Protein AF-A0A1L9VPS8-F1 (afdb_monomer_lite)

Structure (mmCIF, N/CA/C/O backbone):
data_AF-A0A1L9VPS8-F1
#
_entry.id   AF-A0A1L9VPS8-F1
#
loop_
_atom_site.group_PDB
_atom_site.id
_atom_site.type_symbol
_atom_site.label_atom_id
_atom_site.label_alt_id
_atom_site.label_comp_id
_atom_site.label_asym_id
_atom_site.label_entity_id
_atom_site.label_seq_id
_atom_site.pdbx_PDB_ins_code
_atom_site.Cartn_x
_atom_site.Cartn_y
_atom_site.Cartn_z
_atom_site.occupancy
_atom_site.B_iso_or_equiv
_atom_site.auth_seq_id
_atom_site.auth_comp_id
_atom_site.auth_asym_id
_atom_site.auth_atom_id
_atom_site.pdbx_PDB_model_num
ATOM 1 N N . MET A 1 1 ? -41.893 8.026 30.901 1.00 28.19 1 MET A N 1
ATOM 2 C CA . MET A 1 1 ? -41.727 6.581 31.181 1.00 28.19 1 MET A CA 1
ATOM 3 C C . MET A 1 1 ? -41.777 5.876 29.830 1.00 28.19 1 MET A C 1
ATOM 5 O O . MET A 1 1 ? -42.777 6.047 29.159 1.00 28.19 1 MET A O 1
ATOM 9 N N . ALA A 1 2 ? -40.768 5.210 29.281 1.00 25.73 2 ALA A N 1
ATOM 10 C CA . ALA A 1 2 ? -39.458 4.800 29.759 1.00 25.73 2 ALA A CA 1
ATOM 11 C C . ALA A 1 2 ? -38.413 5.056 28.652 1.00 25.73 2 ALA A C 1
ATOM 13 O O . ALA A 1 2 ? -38.693 4.916 27.464 1.00 25.73 2 ALA A O 1
ATOM 14 N N . SER A 1 3 ? -37.225 5.465 29.080 1.00 25.77 3 SER A N 1
ATOM 15 C CA . SER A 1 3 ? -35.994 5.606 28.310 1.00 25.77 3 SER A CA 1
ATOM 16 C C . SER A 1 3 ? -35.377 4.232 28.046 1.00 25.77 3 SER A C 1
ATOM 18 O O . SER A 1 3 ? -35.066 3.514 28.993 1.00 25.77 3 SER A O 1
ATOM 20 N N . GLY A 1 4 ? -35.167 3.882 26.778 1.00 23.34 4 GLY A N 1
ATOM 21 C CA . GLY A 1 4 ? -34.375 2.722 26.374 1.00 23.34 4 GLY A CA 1
ATOM 22 C C . GLY A 1 4 ? -33.077 3.175 25.717 1.00 23.34 4 GLY A C 1
ATOM 23 O O . GLY A 1 4 ? -33.006 3.281 24.497 1.00 23.34 4 GLY A O 1
ATOM 24 N N . THR A 1 5 ? -32.052 3.474 26.513 1.00 26.88 5 THR A N 1
ATOM 25 C CA . THR A 1 5 ? -30.671 3.592 26.031 1.00 26.88 5 THR A CA 1
ATOM 26 C C . THR A 1 5 ? -30.158 2.185 25.744 1.00 26.88 5 THR A C 1
ATOM 28 O O . THR A 1 5 ? -29.785 1.456 26.661 1.00 26.88 5 THR A O 1
ATOM 31 N N . GLY A 1 6 ? -30.190 1.771 24.478 1.00 25.02 6 GLY A N 1
ATOM 32 C CA . GLY A 1 6 ? -29.596 0.509 24.046 1.00 25.02 6 GLY A CA 1
ATOM 33 C C . GLY A 1 6 ? -28.073 0.594 24.093 1.00 25.02 6 GLY A C 1
ATOM 34 O O . GLY A 1 6 ? -27.450 0.916 23.084 1.00 25.02 6 GLY A O 1
ATOM 35 N N . SER A 1 7 ? -27.470 0.323 25.255 1.00 28.64 7 SER A N 1
ATOM 36 C CA . SER A 1 7 ? -26.036 0.044 25.331 1.00 28.64 7 SER A CA 1
ATOM 37 C C . SER A 1 7 ? -25.800 -1.315 24.668 1.00 28.64 7 SER A C 1
ATOM 39 O O . SER A 1 7 ? -26.426 -2.323 25.001 1.00 28.64 7 SER A O 1
ATOM 41 N N . THR A 1 8 ? -24.973 -1.332 23.624 1.00 36.69 8 THR A N 1
ATOM 42 C CA . THR A 1 8 ? -24.605 -2.572 22.938 1.00 36.69 8 THR A CA 1
ATOM 43 C C . THR A 1 8 ? -23.320 -3.081 23.578 1.00 36.69 8 THR A C 1
ATOM 45 O O . THR A 1 8 ? -22.229 -2.793 23.098 1.00 36.69 8 THR A O 1
ATOM 48 N N . SER A 1 9 ? -23.449 -3.788 24.701 1.00 32.53 9 SER A N 1
ATOM 49 C CA . SER A 1 9 ? -22.339 -4.527 25.311 1.00 32.53 9 SER A CA 1
ATOM 50 C C . SER A 1 9 ? -21.878 -5.633 24.351 1.00 32.53 9 SER A C 1
ATOM 52 O O . SER A 1 9 ? -22.693 -6.419 23.854 1.00 32.53 9 SER A O 1
ATOM 54 N N . ILE A 1 10 ? -20.578 -5.671 24.048 1.00 42.75 10 ILE A N 1
ATOM 55 C CA . ILE A 1 10 ? -19.955 -6.799 23.351 1.00 42.75 10 ILE A CA 1
ATOM 56 C C . ILE A 1 10 ? -19.966 -7.971 24.340 1.00 42.75 10 ILE A C 1
ATOM 58 O O . ILE A 1 10 ? -19.467 -7.852 25.456 1.00 42.75 10 ILE A O 1
ATOM 62 N N . ARG A 1 11 ? -20.601 -9.091 23.972 1.00 32.75 11 ARG A N 1
ATOM 63 C CA . ARG A 1 11 ? -20.598 -10.291 24.821 1.00 32.75 11 ARG A CA 1
ATOM 64 C C . ARG A 1 11 ? -19.161 -10.824 24.952 1.00 32.75 11 ARG A C 1
ATOM 66 O O . ARG A 1 11 ? -18.446 -10.808 23.948 1.00 32.75 11 ARG A O 1
ATOM 73 N N . PRO A 1 12 ? -18.759 -11.350 26.124 1.00 27.64 12 PRO A N 1
ATOM 74 C CA . PRO A 1 12 ? -17.443 -11.960 26.296 1.00 27.64 12 PRO A CA 1
ATOM 75 C C . PRO A 1 12 ? -17.214 -13.049 25.238 1.00 27.64 12 PRO A C 1
ATOM 77 O O . PRO A 1 12 ? -18.052 -13.937 25.087 1.00 27.64 12 PRO A O 1
ATOM 80 N N . GLY A 1 13 ? -16.105 -12.960 24.498 1.00 29.75 13 GLY A N 1
ATOM 81 C CA . GLY A 1 13 ? -15.738 -13.910 23.437 1.00 29.75 13 GLY A CA 1
ATOM 82 C C . GLY A 1 13 ? -16.067 -13.477 22.002 1.00 29.75 13 GLY A C 1
ATOM 83 O O . GLY A 1 13 ? -15.680 -14.177 21.070 1.00 29.75 13 GLY A O 1
ATOM 84 N N . ASN A 1 14 ? -16.720 -12.328 21.795 1.00 32.66 14 ASN A N 1
ATOM 85 C CA . ASN A 1 14 ? -16.995 -11.809 20.453 1.00 32.66 14 ASN A CA 1
ATOM 86 C C . ASN A 1 14 ? -15.916 -10.822 19.994 1.00 32.66 14 ASN A C 1
ATOM 88 O O . ASN A 1 14 ? -15.768 -9.736 20.551 1.00 32.66 14 ASN A O 1
ATOM 92 N N . TRP A 1 15 ? -15.215 -11.169 18.918 1.00 30.55 15 TRP A N 1
ATOM 93 C CA . TRP A 1 15 ? -14.278 -10.275 18.243 1.00 30.55 15 TRP A CA 1
ATOM 94 C C . TRP A 1 15 ? -15.042 -9.259 17.388 1.00 30.55 15 TRP A C 1
ATOM 96 O O . TRP A 1 15 ? -15.890 -9.632 16.571 1.00 30.55 15 TRP A O 1
ATOM 106 N N . LEU A 1 16 ? -14.738 -7.971 17.565 1.00 31.52 16 LEU A N 1
ATOM 107 C CA . LEU A 1 16 ? -15.278 -6.886 16.750 1.00 31.52 16 LEU A CA 1
ATOM 108 C C . LEU A 1 16 ? -14.146 -6.242 15.952 1.00 31.52 16 LEU A C 1
ATOM 110 O O . LEU A 1 16 ? -13.312 -5.531 16.510 1.00 31.52 16 LEU A O 1
ATOM 114 N N . LEU A 1 17 ? -14.142 -6.453 14.637 1.00 31.22 17 LEU A N 1
ATOM 115 C CA . LEU A 1 17 ? -13.228 -5.754 13.743 1.00 31.22 17 LEU A CA 1
ATOM 116 C C . LEU A 1 17 ? -13.913 -4.493 13.208 1.00 31.22 17 LEU A C 1
ATOM 118 O O . LEU A 1 17 ? -14.884 -4.569 12.453 1.00 31.22 17 LEU A O 1
ATOM 122 N N . VAL A 1 18 ? -13.405 -3.324 13.598 1.00 28.17 18 VAL A N 1
ATOM 123 C CA . VAL A 1 18 ? -13.873 -2.033 13.082 1.00 28.17 18 VAL A CA 1
ATOM 124 C C . VAL A 1 18 ? -12.845 -1.511 12.087 1.00 28.17 18 VAL A C 1
ATOM 126 O O . VAL A 1 18 ? -11.790 -1.015 12.470 1.00 28.17 18 VAL A O 1
ATOM 129 N N . GLY A 1 19 ? -13.141 -1.644 10.796 1.00 27.62 19 GLY A N 1
ATOM 130 C CA . GLY A 1 19 ? -12.239 -1.246 9.721 1.00 27.62 19 GLY A CA 1
ATOM 131 C C . GLY A 1 19 ? -12.985 -0.579 8.573 1.00 27.62 19 GLY A C 1
ATOM 132 O O . GLY A 1 19 ? -14.061 -1.014 8.162 1.00 27.62 19 GLY A O 1
ATOM 133 N N . TYR A 1 20 ? -12.393 0.480 8.028 1.00 26.59 20 TYR A N 1
ATOM 134 C CA . TYR A 1 20 ? -12.778 0.993 6.721 1.00 26.59 20 TYR A CA 1
ATOM 135 C C . TYR A 1 20 ? -12.167 0.107 5.658 1.00 26.59 20 TYR A C 1
ATOM 137 O O . TYR A 1 20 ? -10.990 0.269 5.369 1.00 26.59 20 TYR A O 1
ATOM 145 N N . TRP A 1 21 ? -12.995 -0.763 5.077 1.00 25.12 21 TRP A N 1
ATOM 146 C CA . TRP A 1 21 ? -12.599 -1.728 4.057 1.00 25.12 21 TRP A CA 1
ATOM 147 C C . TRP A 1 21 ? -11.529 -2.695 4.579 1.00 25.12 21 TRP A C 1
ATOM 149 O O . TRP A 1 21 ? -10.401 -2.313 4.875 1.00 25.12 21 TRP A O 1
ATOM 159 N N . LEU A 1 22 ? -11.857 -3.984 4.662 1.00 26.33 22 LEU A N 1
ATOM 160 C CA . LEU A 1 22 ? -10.809 -4.997 4.715 1.00 26.33 22 LEU A CA 1
ATOM 161 C C . LEU A 1 22 ? -10.167 -5.027 3.321 1.00 26.33 22 LEU A C 1
ATOM 163 O O . LEU A 1 22 ? -10.534 -5.821 2.468 1.00 26.33 22 LEU A O 1
ATOM 167 N N . ILE A 1 23 ? -9.279 -4.083 3.042 1.00 25.06 23 ILE A N 1
ATOM 168 C CA . ILE A 1 23 ? -8.307 -4.224 1.971 1.00 25.06 23 ILE A CA 1
ATOM 169 C C . ILE A 1 23 ? -7.036 -4.612 2.705 1.00 25.06 23 ILE A C 1
ATOM 171 O O . ILE A 1 23 ? -6.424 -3.792 3.389 1.00 25.06 23 ILE A O 1
ATOM 175 N N . VAL A 1 24 ? -6.677 -5.892 2.614 1.00 22.94 24 VAL A N 1
ATOM 176 C CA . VAL A 1 24 ? -5.316 -6.332 2.917 1.00 22.94 24 VAL A CA 1
ATOM 177 C C . VAL A 1 24 ? -4.445 -5.750 1.808 1.00 22.94 24 VAL A C 1
ATOM 179 O O . VAL A 1 24 ? -4.190 -6.384 0.791 1.00 22.94 24 VAL A O 1
ATOM 182 N N . GLU A 1 25 ? -4.063 -4.489 1.971 1.00 26.58 25 GLU A N 1
ATOM 183 C CA . GLU A 1 25 ? -2.987 -3.879 1.208 1.00 26.58 25 GLU A CA 1
ATOM 184 C C . GLU A 1 25 ? -1.724 -4.001 2.049 1.00 26.58 25 GLU A C 1
ATOM 186 O O . GLU A 1 25 ? -1.345 -3.129 2.828 1.00 26.58 25 GLU A O 1
ATOM 191 N N . LEU A 1 26 ? -1.087 -5.156 1.891 1.00 26.89 26 LEU A N 1
ATOM 192 C CA . LEU A 1 26 ? 0.341 -5.270 2.099 1.00 26.89 26 LEU A CA 1
ATOM 193 C C . LEU A 1 26 ? 0.967 -4.676 0.837 1.00 26.89 26 LEU A C 1
ATOM 195 O O . LEU A 1 26 ? 1.061 -5.347 -0.189 1.00 26.89 26 LEU A O 1
ATOM 199 N N . GLY A 1 27 ? 1.378 -3.407 0.883 1.00 23.83 27 GLY A N 1
ATOM 200 C CA . GLY A 1 27 ? 2.491 -3.005 0.027 1.00 23.83 27 GLY A CA 1
ATOM 201 C C . GLY A 1 27 ? 3.626 -3.956 0.377 1.00 23.83 27 GLY A C 1
ATOM 202 O O . GLY A 1 27 ? 4.005 -3.963 1.539 1.00 23.83 27 GLY A O 1
ATOM 203 N N . VAL A 1 28 ? 4.007 -4.837 -0.557 1.00 26.75 28 VAL A N 1
ATOM 204 C CA . VAL A 1 28 ? 4.955 -5.959 -0.408 1.00 26.75 28 VAL A CA 1
ATOM 205 C C . VAL A 1 28 ? 5.570 -6.042 0.997 1.00 26.75 28 VAL A C 1
ATOM 207 O O . VAL A 1 28 ? 6.632 -5.489 1.267 1.00 26.75 28 VAL A O 1
ATOM 210 N N . VAL A 1 29 ? 4.877 -6.726 1.912 1.00 24.75 29 VAL A N 1
ATOM 211 C CA . VAL A 1 29 ? 5.461 -7.190 3.176 1.00 24.75 29 VAL A CA 1
ATOM 212 C C . VAL A 1 29 ? 5.588 -8.707 3.040 1.00 24.75 29 VAL A C 1
ATOM 214 O O . VAL A 1 29 ? 4.598 -9.415 3.223 1.00 24.75 29 VAL A O 1
ATOM 217 N N . PRO A 1 30 ? 6.764 -9.247 2.680 1.00 29.59 30 PRO A N 1
ATOM 218 C CA . PRO A 1 30 ? 6.967 -10.681 2.588 1.00 29.59 30 PRO A CA 1
ATOM 219 C C . PRO A 1 30 ? 7.258 -11.211 3.987 1.00 29.59 30 PRO A C 1
ATOM 221 O O . PRO A 1 30 ? 8.402 -11.235 4.455 1.00 29.59 30 PRO A O 1
ATOM 224 N N . GLY A 1 31 ? 6.181 -11.611 4.654 1.00 23.94 31 GLY A N 1
ATOM 225 C CA . GLY A 1 31 ? 6.198 -12.286 5.939 1.00 23.94 31 GLY A CA 1
ATOM 226 C C . GLY A 1 31 ? 5.270 -13.491 5.920 1.00 23.94 31 GLY A C 1
ATOM 227 O O . GLY A 1 31 ? 4.123 -13.362 6.324 1.00 23.94 31 GLY A O 1
ATOM 228 N N . ALA A 1 32 ? 5.773 -14.630 5.435 1.00 23.38 32 ALA A N 1
ATOM 229 C CA . ALA A 1 32 ? 5.503 -15.983 5.942 1.00 23.38 32 ALA A CA 1
ATOM 230 C C . ALA A 1 32 ? 6.137 -17.019 4.993 1.00 23.38 32 ALA A C 1
ATOM 232 O O . ALA A 1 32 ? 5.480 -17.522 4.090 1.00 23.38 32 ALA A O 1
ATOM 233 N N . MET A 1 33 ? 7.413 -17.361 5.197 1.00 25.05 33 MET A N 1
ATOM 234 C CA . MET A 1 33 ? 7.952 -18.630 4.696 1.00 25.05 33 MET A CA 1
ATOM 235 C C . MET A 1 33 ? 8.155 -19.562 5.889 1.00 25.05 33 MET A C 1
ATOM 237 O O . MET A 1 33 ? 9.053 -19.357 6.704 1.00 25.05 33 MET A O 1
ATOM 241 N N . GLY A 1 34 ? 7.290 -20.569 6.000 1.00 23.30 34 GLY A N 1
ATOM 242 C CA . GLY A 1 34 ? 7.611 -21.816 6.691 1.00 23.30 34 GLY A CA 1
ATOM 243 C C . GLY A 1 34 ? 8.348 -22.755 5.725 1.00 23.30 34 GLY A C 1
ATOM 244 O O . GLY A 1 34 ? 8.167 -22.636 4.511 1.00 23.30 34 GLY A O 1
ATOM 245 N N . PRO A 1 35 ? 9.196 -23.672 6.216 1.00 24.11 35 PRO A N 1
ATOM 246 C CA . PRO A 1 35 ? 9.997 -24.514 5.348 1.00 24.11 35 PRO A CA 1
ATOM 247 C C . PRO A 1 35 ? 9.147 -25.655 4.784 1.00 24.11 35 PRO A C 1
ATOM 249 O O . PRO A 1 35 ? 8.552 -26.428 5.531 1.00 24.11 35 PRO A O 1
ATOM 252 N N . GLY A 1 36 ? 9.168 -25.801 3.461 1.00 25.66 36 GLY A N 1
ATOM 253 C CA . GLY A 1 36 ? 8.863 -27.067 2.803 1.00 25.66 36 GLY A CA 1
ATOM 254 C C . GLY A 1 36 ? 7.592 -27.072 1.964 1.00 25.66 36 GLY A C 1
ATOM 255 O O . GLY A 1 36 ? 6.517 -27.397 2.449 1.00 25.66 36 GLY A O 1
ATOM 256 N N . CYS A 1 37 ? 7.760 -26.862 0.661 1.00 20.94 37 CYS A N 1
ATOM 257 C CA . CYS A 1 37 ? 7.220 -27.777 -0.343 1.00 20.94 37 CYS A CA 1
ATOM 258 C C . CYS A 1 37 ? 8.000 -27.598 -1.647 1.00 20.94 37 CYS A C 1
ATOM 260 O O . CYS A 1 37 ? 8.000 -26.530 -2.253 1.00 20.94 37 CYS A O 1
ATOM 262 N N . CYS A 1 38 ? 8.692 -28.661 -2.056 1.00 25.77 38 CYS A N 1
ATOM 263 C CA . CYS A 1 38 ? 9.343 -28.760 -3.354 1.00 25.77 38 CYS A CA 1
ATOM 264 C C . CYS A 1 38 ? 8.296 -28.594 -4.463 1.00 25.77 38 CYS A C 1
ATOM 266 O O . CYS A 1 38 ? 7.391 -29.418 -4.575 1.00 25.77 38 CYS A O 1
ATOM 268 N N . SER A 1 39 ? 8.446 -27.575 -5.304 1.00 24.89 39 SER A N 1
ATOM 269 C CA . SER A 1 39 ? 7.801 -27.514 -6.616 1.00 24.89 39 SER A CA 1
ATOM 270 C C . SER A 1 39 ? 8.891 -27.488 -7.689 1.00 24.89 39 SER A C 1
ATOM 272 O O . SER A 1 39 ? 9.923 -26.835 -7.548 1.00 24.89 39 SER A O 1
ATOM 274 N N . GLN A 1 40 ? 8.718 -28.343 -8.695 1.00 21.69 40 GLN A N 1
ATOM 275 C CA . GLN A 1 40 ? 9.714 -28.646 -9.722 1.00 21.69 40 GLN A CA 1
ATOM 276 C C . GLN A 1 40 ? 9.969 -27.442 -10.647 1.00 21.69 40 GLN A C 1
ATOM 278 O O . GLN A 1 40 ? 9.045 -26.667 -10.894 1.00 21.69 40 GLN A O 1
ATOM 283 N N . PRO A 1 41 ? 11.183 -27.294 -11.210 1.00 22.72 41 PRO A N 1
ATOM 284 C CA . PRO A 1 41 ? 11.490 -26.173 -12.083 1.00 22.72 41 PRO A CA 1
ATOM 285 C C . PRO A 1 41 ? 10.836 -26.375 -13.453 1.00 22.72 41 PRO A C 1
ATOM 287 O O . PRO A 1 41 ? 11.181 -27.298 -14.192 1.00 22.72 41 PRO A O 1
ATOM 290 N N . ILE A 1 42 ? 9.908 -25.486 -13.807 1.00 24.59 42 ILE A N 1
ATOM 291 C CA . ILE A 1 42 ? 9.435 -25.339 -15.184 1.00 24.59 42 ILE A CA 1
ATOM 292 C C . ILE A 1 42 ? 10.547 -24.622 -15.957 1.00 24.59 42 ILE A C 1
ATOM 294 O O . ILE A 1 42 ? 10.830 -23.445 -15.740 1.00 24.59 42 ILE A O 1
ATOM 298 N N . VAL A 1 43 ? 11.222 -25.364 -16.833 1.00 25.39 43 VAL A N 1
ATOM 299 C CA . VAL A 1 43 ? 12.253 -24.844 -17.737 1.00 25.39 43 VAL A CA 1
ATOM 300 C C . VAL A 1 43 ? 11.556 -24.112 -18.887 1.00 25.39 43 VAL A C 1
ATOM 302 O O . VAL A 1 43 ? 11.183 -24.723 -19.883 1.00 25.39 43 VAL A O 1
ATOM 305 N N . GLY A 1 44 ? 11.353 -22.804 -18.728 1.00 24.92 44 GLY A N 1
ATOM 306 C CA . GLY A 1 44 ? 10.997 -21.883 -19.810 1.00 24.92 44 GLY A CA 1
ATOM 307 C C . GLY A 1 44 ? 12.250 -21.198 -20.359 1.00 24.92 44 GLY A C 1
ATOM 308 O O . GLY A 1 44 ? 13.064 -20.680 -19.591 1.00 24.92 44 GLY A O 1
ATOM 309 N N . SER A 1 45 ? 12.437 -21.241 -21.680 1.00 27.12 45 SER A N 1
ATOM 310 C CA . SER A 1 45 ? 13.576 -20.646 -22.392 1.00 27.12 45 SER A CA 1
ATOM 311 C C . SER A 1 45 ? 13.719 -19.151 -22.094 1.00 27.12 45 SER A C 1
ATOM 313 O O . SER A 1 45 ? 12.796 -18.373 -22.295 1.00 27.12 45 SER A O 1
ATOM 315 N N . ARG A 1 46 ? 14.908 -18.764 -21.620 1.00 38.72 46 ARG A N 1
ATOM 316 C CA . ARG A 1 46 ? 15.244 -17.430 -21.105 1.00 38.72 46 ARG A CA 1
ATOM 317 C C . ARG A 1 46 ? 15.852 -16.545 -22.185 1.00 38.72 46 ARG A C 1
ATOM 319 O O . ARG A 1 46 ? 17.044 -16.673 -22.435 1.00 38.72 46 ARG A O 1
ATOM 326 N N . HIS A 1 47 ? 15.084 -15.626 -22.753 1.00 31.31 47 HIS A N 1
ATOM 327 C CA . HIS A 1 47 ? 15.622 -14.432 -23.412 1.00 31.31 47 HIS A CA 1
ATOM 328 C C . HIS A 1 47 ? 14.663 -13.264 -23.154 1.00 31.31 47 HIS A C 1
ATOM 330 O O . HIS A 1 47 ? 13.865 -12.918 -24.009 1.00 31.31 47 HIS A O 1
ATOM 336 N N . ALA A 1 48 ? 14.723 -12.677 -21.955 1.00 36.47 48 ALA A N 1
ATOM 337 C CA . ALA A 1 48 ? 14.113 -11.371 -21.719 1.00 36.47 48 ALA A CA 1
ATOM 338 C C . ALA A 1 48 ? 14.889 -10.314 -22.522 1.00 36.47 48 ALA A C 1
ATOM 340 O O . ALA A 1 48 ? 16.115 -10.415 -22.633 1.00 36.47 48 ALA A O 1
ATOM 341 N N . LEU A 1 49 ? 14.178 -9.327 -23.075 1.00 39.41 49 LEU A N 1
ATOM 342 C CA . LEU A 1 49 ? 14.704 -8.115 -23.714 1.00 39.41 49 LEU A CA 1
ATOM 343 C C . LEU A 1 49 ? 16.161 -7.779 -23.349 1.00 39.41 49 LEU A C 1
ATOM 345 O O . LEU A 1 49 ? 16.478 -7.511 -22.189 1.00 39.41 49 LEU A O 1
ATOM 349 N N . LYS A 1 50 ? 17.025 -7.700 -24.374 1.00 38.31 50 LYS A N 1
ATOM 350 C CA . LYS A 1 50 ? 18.371 -7.094 -24.341 1.00 38.31 50 LYS A CA 1
ATOM 351 C C . LYS A 1 50 ? 18.303 -5.599 -23.973 1.00 38.31 50 LYS A C 1
ATOM 353 O O . LYS A 1 50 ? 18.584 -4.729 -24.791 1.00 38.31 50 LYS A O 1
ATOM 358 N N . GLY A 1 51 ? 17.909 -5.282 -22.749 1.00 43.12 51 GLY A N 1
ATOM 359 C CA . GLY A 1 51 ? 18.337 -4.067 -22.074 1.00 43.12 51 GLY A CA 1
ATOM 360 C C . GLY A 1 51 ? 19.583 -4.395 -21.264 1.00 43.12 51 GLY A C 1
ATOM 361 O O . GLY A 1 51 ? 19.682 -5.493 -20.717 1.00 43.12 51 GLY A O 1
ATOM 362 N N . ASP A 1 52 ? 20.530 -3.464 -21.166 1.00 42.50 52 ASP A N 1
ATOM 363 C CA . ASP A 1 52 ? 21.697 -3.570 -20.281 1.00 42.50 52 ASP A CA 1
ATOM 364 C C . ASP A 1 52 ? 21.271 -3.516 -18.793 1.00 42.50 52 ASP A C 1
ATOM 366 O O . ASP A 1 52 ? 21.636 -2.615 -18.044 1.00 42.50 52 ASP A O 1
ATOM 370 N N . TYR A 1 53 ? 20.449 -4.467 -18.345 1.00 48.69 53 TYR A N 1
ATOM 371 C CA . TYR A 1 53 ? 20.090 -4.682 -16.940 1.00 48.69 53 TYR A CA 1
ATOM 372 C C . TYR A 1 53 ? 21.182 -5.457 -16.190 1.00 48.69 53 TYR A C 1
ATOM 374 O O . TYR A 1 53 ? 21.152 -5.562 -14.962 1.00 48.69 53 TYR A O 1
ATOM 382 N N . LEU A 1 54 ? 22.161 -5.995 -16.926 1.00 48.41 54 LEU A N 1
ATOM 383 C CA . LEU A 1 54 ? 23.300 -6.725 -16.374 1.00 48.41 54 LEU A CA 1
ATOM 384 C C . LEU A 1 54 ? 24.181 -5.813 -15.512 1.00 48.41 54 LEU A C 1
ATOM 386 O O . LEU A 1 54 ? 24.667 -6.242 -14.464 1.00 48.41 54 LEU A O 1
ATOM 390 N N . GLU A 1 55 ? 24.312 -4.540 -15.889 1.00 61.56 55 GLU A N 1
ATOM 391 C CA . GLU A 1 55 ? 25.078 -3.562 -15.129 1.00 61.56 55 GLU A CA 1
ATOM 392 C C . GLU A 1 55 ? 24.169 -2.695 -14.255 1.00 61.56 55 GLU A C 1
ATOM 394 O O . GLU A 1 55 ? 23.254 -2.010 -14.708 1.00 61.56 55 GLU A O 1
ATOM 399 N N . THR A 1 56 ? 24.460 -2.677 -12.956 1.00 64.06 56 THR A N 1
ATOM 400 C CA . THR A 1 56 ? 23.718 -1.881 -11.968 1.00 64.06 56 THR A CA 1
ATOM 401 C C . THR A 1 56 ? 23.857 -0.370 -12.185 1.00 64.06 56 THR A C 1
ATOM 403 O O . THR A 1 56 ? 23.148 0.409 -11.550 1.00 64.06 56 THR A O 1
ATOM 406 N N . GLY A 1 57 ? 24.781 0.062 -13.051 1.00 65.06 57 GLY A N 1
ATOM 407 C CA . GLY A 1 57 ? 25.156 1.464 -13.235 1.00 65.06 57 GLY A CA 1
ATOM 408 C C . GLY A 1 57 ? 25.874 2.066 -12.021 1.00 65.06 57 GLY A C 1
ATOM 409 O O . GLY A 1 57 ? 26.171 3.258 -12.011 1.00 65.06 57 GLY A O 1
ATOM 410 N N . LEU A 1 58 ? 26.161 1.266 -10.985 1.00 68.81 58 LEU A N 1
ATOM 411 C CA . LEU A 1 58 ? 26.855 1.722 -9.785 1.00 68.81 58 LEU A CA 1
ATOM 412 C C . LEU A 1 58 ? 28.357 1.831 -10.053 1.00 68.81 58 LEU A C 1
ATOM 414 O O . LEU A 1 58 ? 29.072 0.829 -10.124 1.00 68.81 58 LEU A O 1
ATOM 418 N N . VAL A 1 59 ? 28.853 3.063 -10.115 1.00 70.38 59 VAL A N 1
ATOM 419 C CA . VAL A 1 59 ? 30.292 3.354 -10.126 1.00 70.38 59 VAL A CA 1
ATOM 420 C C . VAL A 1 59 ? 30.861 3.368 -8.702 1.00 70.38 59 VAL A C 1
ATOM 422 O O . VAL A 1 59 ? 30.130 3.558 -7.731 1.00 70.38 59 VAL A O 1
ATOM 425 N N . PHE A 1 60 ? 32.178 3.190 -8.554 1.00 62.41 60 PHE A N 1
ATOM 426 C CA . PHE A 1 60 ? 32.864 3.161 -7.251 1.00 62.41 60 PHE A CA 1
ATOM 427 C C . PHE A 1 60 ? 32.438 4.269 -6.254 1.00 62.41 60 PHE A C 1
ATOM 429 O O . PHE A 1 60 ? 32.103 3.918 -5.120 1.00 62.41 60 PHE A O 1
ATOM 436 N N . PRO A 1 61 ? 32.331 5.564 -6.634 1.00 63.47 61 PRO A N 1
ATOM 437 C CA . PRO A 1 61 ? 31.900 6.611 -5.699 1.00 63.47 61 PRO A CA 1
ATOM 438 C C . PRO A 1 61 ? 30.437 6.487 -5.242 1.00 63.47 61 PRO A C 1
ATOM 440 O O . PRO A 1 61 ? 30.068 7.094 -4.246 1.00 63.47 61 PRO A O 1
ATOM 443 N N . MET A 1 62 ? 29.604 5.699 -5.931 1.00 72.31 62 MET A N 1
ATOM 444 C CA . MET A 1 62 ? 28.214 5.418 -5.541 1.00 72.31 62 MET A CA 1
ATOM 445 C C . MET A 1 62 ? 28.089 4.153 -4.686 1.00 72.31 62 MET A C 1
ATOM 447 O O . MET A 1 62 ? 27.170 4.043 -3.877 1.00 72.31 62 MET A O 1
ATOM 451 N N . LYS A 1 63 ? 29.030 3.210 -4.823 1.00 72.00 63 LYS A N 1
ATOM 452 C CA . LYS A 1 63 ? 29.068 1.987 -4.009 1.00 72.00 63 LYS A CA 1
ATOM 453 C C . LYS A 1 63 ? 29.399 2.289 -2.550 1.00 72.00 63 LYS A C 1
ATOM 455 O O . LYS A 1 63 ? 28.795 1.702 -1.662 1.00 72.00 63 LYS A O 1
ATOM 460 N N . HIS A 1 64 ? 30.319 3.221 -2.294 1.00 73.75 64 HIS A N 1
ATOM 461 C C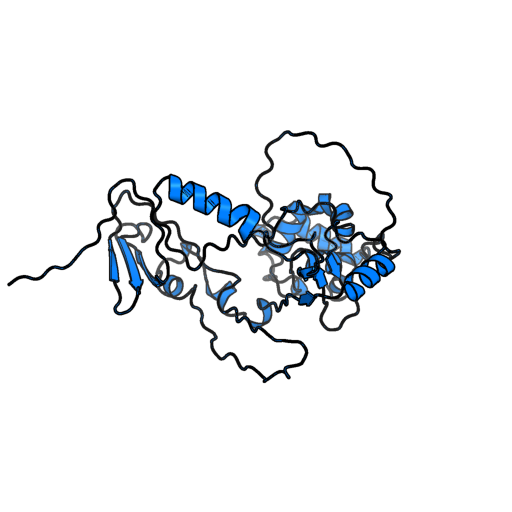A . HIS A 1 64 ? 30.732 3.559 -0.930 1.00 73.75 64 HIS A CA 1
ATOM 462 C C . HIS A 1 64 ? 29.577 4.111 -0.063 1.00 73.75 64 HIS A C 1
ATOM 464 O O . HIS A 1 64 ? 29.372 3.579 1.026 1.00 73.75 64 HIS A O 1
ATOM 470 N N . PRO A 1 65 ? 28.758 5.083 -0.520 1.00 74.12 65 PRO A N 1
ATOM 471 C CA . PRO A 1 65 ? 27.545 5.488 0.194 1.00 74.12 65 PRO A CA 1
ATOM 472 C C . PRO A 1 65 ? 26.556 4.333 0.397 1.00 74.12 65 PRO A C 1
ATOM 474 O O . PRO A 1 65 ? 26.026 4.170 1.490 1.00 74.12 65 PRO A O 1
ATOM 477 N N . LEU A 1 66 ? 26.332 3.495 -0.621 1.00 78.00 66 LEU A N 1
ATOM 478 C CA . LEU A 1 66 ? 25.390 2.374 -0.530 1.00 78.00 66 LEU A CA 1
ATOM 479 C C . LEU A 1 66 ? 25.798 1.363 0.555 1.00 78.00 66 LEU A C 1
ATOM 481 O O . LEU A 1 66 ? 24.978 0.991 1.392 1.00 78.00 66 LEU A O 1
ATOM 485 N N . PHE A 1 67 ? 27.076 0.976 0.588 1.00 78.88 67 PHE A N 1
ATOM 486 C CA . PHE A 1 67 ? 27.615 0.143 1.664 1.00 78.88 67 PHE A CA 1
ATOM 487 C C . PHE A 1 67 ? 27.579 0.865 3.012 1.00 78.88 67 PHE A C 1
ATOM 489 O O . PHE A 1 67 ? 27.272 0.236 4.020 1.00 78.88 67 PHE A O 1
ATOM 496 N N . GLY A 1 68 ? 27.814 2.180 3.030 1.00 76.50 68 GLY A N 1
ATOM 497 C CA . GLY A 1 68 ? 27.640 3.015 4.217 1.00 76.50 68 GLY A CA 1
ATOM 498 C C . GLY A 1 68 ? 26.254 2.842 4.837 1.00 76.50 68 GLY A C 1
ATOM 499 O O . GLY A 1 68 ? 26.160 2.482 6.005 1.00 76.50 68 GLY A O 1
ATOM 500 N N . VAL A 1 69 ? 25.188 2.975 4.041 1.00 79.94 69 VAL A N 1
ATOM 501 C CA . VAL A 1 69 ? 23.808 2.744 4.508 1.00 79.94 69 VAL A CA 1
ATOM 502 C C . VAL A 1 69 ? 23.620 1.320 5.032 1.00 79.94 69 VAL A C 1
ATOM 504 O O . VAL A 1 69 ? 23.014 1.130 6.084 1.00 79.94 69 VAL A O 1
ATOM 507 N N . MET A 1 70 ? 24.139 0.308 4.332 1.00 79.69 70 MET A N 1
ATOM 508 C CA . MET A 1 70 ? 23.980 -1.088 4.749 1.00 79.69 70 MET A CA 1
ATOM 509 C C . MET A 1 70 ? 24.668 -1.388 6.089 1.00 79.69 70 MET A C 1
ATOM 511 O O . MET A 1 70 ? 24.064 -2.019 6.952 1.00 79.69 70 MET A O 1
ATOM 515 N N . PHE A 1 71 ? 25.903 -0.940 6.302 1.00 77.25 71 PHE A N 1
ATOM 516 C CA . PHE A 1 71 ? 26.675 -1.304 7.498 1.00 77.25 71 PHE A CA 1
ATOM 517 C C . PHE A 1 71 ? 26.445 -0.388 8.703 1.00 77.25 71 PHE A C 1
ATOM 519 O O . PHE A 1 71 ? 26.896 -0.699 9.803 1.00 77.25 71 PHE A O 1
ATOM 526 N N . GLN A 1 72 ? 25.730 0.722 8.530 1.00 72.81 72 GLN A N 1
ATOM 527 C CA . GLN A 1 72 ? 25.409 1.631 9.626 1.00 72.81 72 GLN A CA 1
ATOM 528 C C . GLN A 1 72 ? 24.396 0.998 10.586 1.00 72.81 72 GLN A C 1
ATOM 530 O O . GLN A 1 72 ? 23.464 0.317 10.155 1.00 72.81 72 GLN A O 1
ATOM 535 N N . GLU A 1 73 ? 24.556 1.212 11.893 1.00 70.81 73 GLU A N 1
ATOM 536 C CA . GLU A 1 73 ? 23.525 0.845 12.869 1.00 70.81 73 GLU A CA 1
ATOM 537 C C . GLU A 1 73 ? 22.280 1.714 12.679 1.00 70.81 73 GLU A C 1
ATOM 539 O O . GLU A 1 73 ? 22.368 2.886 12.316 1.00 70.81 73 GLU A O 1
ATOM 544 N N . GLU A 1 74 ? 21.104 1.160 12.946 1.00 67.06 74 GLU A N 1
ATOM 545 C CA . GLU A 1 74 ? 19.840 1.873 12.752 1.00 67.06 74 GLU A CA 1
ATOM 546 C C . GLU A 1 74 ? 19.673 3.052 13.723 1.00 67.06 74 GLU A C 1
ATOM 548 O O . GLU A 1 74 ? 19.253 4.133 13.314 1.00 67.06 74 GLU A O 1
ATOM 553 N N . SER A 1 75 ? 20.121 2.887 14.973 1.00 64.62 75 SER A N 1
ATOM 554 C CA . SER A 1 75 ? 20.284 3.971 15.956 1.00 64.62 75 SER A CA 1
ATOM 555 C C . SER A 1 75 ? 21.166 5.103 15.422 1.00 64.62 75 SER A C 1
ATOM 557 O O . SER A 1 75 ? 20.904 6.277 15.681 1.00 64.62 75 SER A O 1
ATOM 559 N N . ASN A 1 76 ? 22.167 4.754 14.610 1.00 60.78 76 ASN A N 1
ATOM 560 C CA . ASN A 1 76 ? 23.083 5.691 13.976 1.00 60.78 76 ASN A CA 1
ATOM 561 C C . ASN A 1 76 ? 22.596 6.184 12.609 1.00 60.78 76 ASN A C 1
ATOM 563 O O . ASN A 1 76 ? 23.191 7.111 12.079 1.00 60.78 76 ASN A O 1
ATOM 567 N N . CYS A 1 77 ? 21.514 5.660 12.027 1.00 51.44 77 CYS A N 1
ATOM 568 C CA . CYS A 1 77 ? 20.901 6.257 10.829 1.00 51.44 77 CYS A CA 1
ATOM 569 C C . CYS A 1 77 ? 20.221 7.601 11.146 1.00 51.44 77 CYS A C 1
ATOM 571 O O . CYS A 1 77 ? 19.883 8.352 10.239 1.00 51.44 77 CYS A O 1
ATOM 573 N N . HIS A 1 78 ? 20.067 7.923 12.434 1.00 51.88 78 HIS A N 1
ATOM 574 C CA . HIS A 1 78 ? 19.727 9.258 12.919 1.00 51.88 78 HIS A CA 1
ATOM 575 C C . HIS A 1 78 ? 20.949 10.191 13.077 1.00 51.88 78 HIS A C 1
ATOM 577 O O . HIS A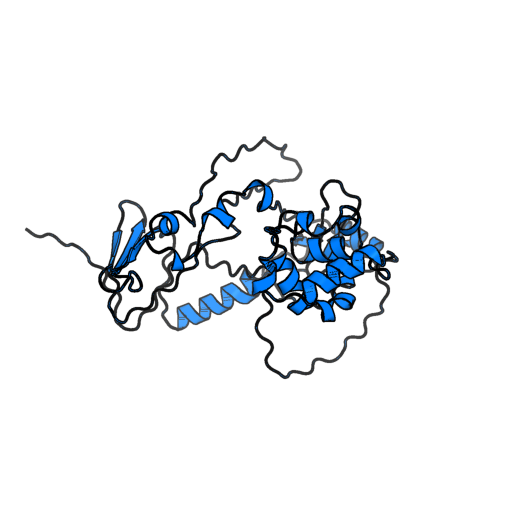 1 78 ? 20.767 11.362 13.414 1.00 51.88 78 HIS A O 1
ATOM 583 N N . PHE A 1 79 ? 22.189 9.736 12.822 1.00 40.38 79 PHE A N 1
ATOM 584 C CA . PHE A 1 79 ? 23.352 10.631 12.804 1.00 40.38 79 PHE A CA 1
ATOM 585 C C . PHE A 1 79 ? 23.322 11.549 11.572 1.00 40.38 79 PHE A C 1
ATOM 587 O O . PHE A 1 79 ? 23.156 11.096 10.444 1.00 40.38 79 PHE A O 1
ATOM 594 N N . GLN A 1 80 ? 23.571 12.840 11.825 1.00 47.94 80 GLN A N 1
ATOM 595 C CA . GLN A 1 80 ? 23.670 13.970 10.882 1.00 47.94 80 GLN A CA 1
ATOM 596 C C . GLN A 1 80 ? 22.362 14.635 10.410 1.00 47.94 80 GLN A C 1
ATOM 598 O O . GLN A 1 80 ? 22.415 15.417 9.467 1.00 47.94 80 GLN A O 1
ATOM 603 N N . ASN A 1 81 ? 21.205 14.413 11.054 1.00 55.91 81 ASN A N 1
ATOM 604 C CA . ASN A 1 81 ? 19.908 14.985 10.615 1.00 55.91 81 ASN A CA 1
ATOM 605 C C . ASN A 1 81 ? 19.533 14.632 9.158 1.00 55.91 81 ASN A C 1
ATOM 607 O O . ASN A 1 81 ? 18.674 15.283 8.564 1.00 55.91 81 ASN A O 1
ATOM 611 N N . ILE A 1 82 ? 20.188 13.624 8.576 1.00 59.59 82 ILE A N 1
ATOM 612 C CA . ILE A 1 82 ? 19.907 13.135 7.232 1.00 59.59 82 ILE A CA 1
ATOM 613 C C . ILE A 1 82 ? 18.798 12.106 7.362 1.00 59.59 82 ILE A C 1
ATOM 615 O O . ILE A 1 82 ? 18.987 11.022 7.910 1.00 59.59 82 ILE A O 1
ATOM 619 N N . HIS A 1 83 ? 17.620 12.460 6.875 1.00 77.38 83 HIS A N 1
ATOM 620 C CA . HIS A 1 83 ? 16.443 11.608 6.972 1.00 77.38 83 HIS A CA 1
ATOM 621 C C . HIS A 1 83 ? 16.020 11.077 5.609 1.00 77.38 83 HIS A C 1
ATOM 623 O O . HIS A 1 83 ? 15.293 10.087 5.545 1.00 77.38 83 HIS A O 1
ATOM 629 N N . LEU A 1 84 ? 16.469 11.708 4.521 1.00 87.69 84 LEU A N 1
ATOM 630 C CA . LEU A 1 84 ? 15.968 11.448 3.177 1.00 87.69 84 LEU A CA 1
ATOM 631 C C . LEU A 1 84 ? 17.055 10.852 2.279 1.00 87.69 84 LEU A C 1
ATOM 633 O O . LEU A 1 84 ? 18.224 11.222 2.361 1.00 87.69 84 LEU A O 1
ATOM 637 N N . CYS A 1 85 ? 16.666 9.986 1.344 1.00 88.69 85 CYS A N 1
ATOM 638 C CA . CYS A 1 85 ? 17.607 9.383 0.395 1.00 88.69 85 CYS A CA 1
ATOM 639 C C . CYS A 1 85 ? 18.402 10.449 -0.385 1.00 88.69 85 CYS A C 1
ATOM 641 O O . CYS A 1 85 ? 19.608 10.307 -0.564 1.00 88.69 85 CYS A O 1
ATOM 643 N N . LYS A 1 86 ? 17.757 11.547 -0.803 1.00 90.88 86 LYS A N 1
ATOM 644 C CA . LYS A 1 86 ? 18.373 12.663 -1.550 1.00 90.88 86 LYS A CA 1
ATOM 645 C C . LYS A 1 86 ? 19.406 13.471 -0.765 1.00 90.88 86 LYS A C 1
ATOM 647 O O . LYS A 1 86 ? 20.187 14.192 -1.369 1.00 90.88 86 LYS A O 1
ATOM 652 N N . GLU A 1 87 ? 19.365 13.406 0.561 1.00 88.62 87 GLU A N 1
ATOM 653 C CA . GLU A 1 87 ? 20.347 14.062 1.430 1.00 88.62 87 GLU A CA 1
ATOM 654 C C . GLU A 1 87 ? 21.595 13.186 1.597 1.00 88.62 87 GLU A C 1
ATOM 656 O O . GLU A 1 87 ? 22.675 13.698 1.874 1.00 88.62 87 GLU A O 1
ATOM 661 N N . PHE A 1 88 ? 21.450 11.872 1.398 1.00 84.88 88 PHE A N 1
ATOM 662 C CA . PHE A 1 88 ? 22.521 10.892 1.558 1.00 84.88 88 PHE A CA 1
ATOM 663 C C . PHE A 1 88 ? 23.227 10.547 0.234 1.00 84.88 88 PHE A C 1
ATOM 665 O O . PHE A 1 88 ? 24.443 10.364 0.196 1.00 84.88 88 PHE A O 1
ATOM 672 N N . PHE A 1 89 ? 22.479 10.451 -0.868 1.00 88.56 89 PHE A N 1
ATOM 673 C CA . PHE A 1 89 ? 23.001 10.079 -2.184 1.00 88.56 89 PHE A CA 1
ATOM 674 C C . PHE A 1 89 ? 23.061 11.278 -3.136 1.00 88.56 89 PHE A C 1
ATOM 676 O O . PHE A 1 89 ? 22.138 12.086 -3.199 1.00 88.56 89 PHE A O 1
ATOM 683 N N . GLY A 1 90 ? 24.130 11.366 -3.934 1.00 89.19 90 GLY A N 1
ATOM 684 C CA . GLY A 1 90 ? 24.246 12.376 -4.992 1.00 89.19 90 GLY A CA 1
ATOM 685 C C . GLY A 1 90 ? 23.325 12.098 -6.188 1.00 89.19 90 GLY A C 1
ATOM 686 O O . GLY A 1 90 ? 22.946 10.956 -6.436 1.00 89.19 90 GLY A O 1
ATOM 687 N N . GLU A 1 91 ? 23.024 13.125 -6.991 1.00 90.00 91 GLU A N 1
ATOM 688 C CA . GLU A 1 91 ? 22.065 13.037 -8.111 1.00 90.00 91 GLU A CA 1
ATOM 689 C C . GLU A 1 91 ? 22.339 11.899 -9.106 1.00 90.00 91 GLU A C 1
ATOM 691 O O . GLU A 1 91 ? 21.407 11.310 -9.653 1.00 90.00 91 GLU A O 1
ATOM 696 N N . GLY A 1 92 ? 23.614 11.573 -9.341 1.00 89.31 92 GLY A N 1
ATOM 697 C CA . GLY A 1 92 ? 24.002 10.490 -10.245 1.00 89.31 92 GLY A CA 1
ATOM 698 C C . GLY A 1 92 ? 23.496 9.115 -9.800 1.00 89.31 92 GLY A C 1
ATOM 699 O O . GLY A 1 92 ? 23.194 8.287 -10.653 1.00 89.31 92 GLY A O 1
ATOM 700 N N . PHE A 1 93 ? 23.338 8.884 -8.491 1.00 90.62 93 PHE A N 1
ATOM 701 C CA . PHE A 1 93 ? 22.816 7.626 -7.952 1.00 90.62 93 PHE A CA 1
ATOM 702 C C . PHE A 1 93 ? 21.377 7.365 -8.411 1.00 90.62 93 PHE A C 1
ATOM 704 O O . PHE A 1 93 ? 21.050 6.258 -8.833 1.00 90.62 93 PHE A O 1
ATOM 711 N N . PHE A 1 94 ? 20.538 8.403 -8.424 1.00 90.81 94 PHE A N 1
ATOM 712 C CA . PHE A 1 94 ? 19.126 8.303 -8.806 1.00 90.81 94 PHE A CA 1
ATOM 713 C C . PHE A 1 94 ? 18.900 8.071 -10.306 1.00 90.81 94 PHE A C 1
ATOM 715 O O . PHE A 1 94 ? 17.771 7.852 -10.734 1.00 90.81 94 PHE A O 1
ATOM 722 N N . LYS A 1 95 ? 19.970 8.105 -11.109 1.00 89.38 95 LYS A N 1
ATOM 723 C CA . LYS A 1 95 ? 19.952 7.798 -12.546 1.00 89.38 95 LYS A CA 1
ATOM 724 C C . LYS A 1 95 ? 20.465 6.388 -12.852 1.00 89.38 95 LYS A C 1
ATOM 726 O O . LYS A 1 95 ? 20.490 5.987 -14.011 1.00 89.38 95 LYS A O 1
ATOM 731 N N . THR A 1 96 ? 20.908 5.645 -11.836 1.00 89.50 96 THR A N 1
ATOM 732 C CA . THR A 1 96 ? 21.445 4.291 -12.013 1.00 89.50 96 THR A CA 1
ATOM 733 C C . THR A 1 96 ? 20.335 3.282 -12.278 1.00 89.50 96 THR A C 1
ATOM 735 O O . THR A 1 96 ? 19.229 3.407 -11.748 1.00 89.50 96 THR A O 1
ATOM 738 N N . THR A 1 97 ? 20.650 2.228 -13.035 1.00 86.31 97 THR A N 1
ATOM 739 C CA . THR A 1 97 ? 19.759 1.071 -13.209 1.00 86.31 97 THR A CA 1
ATOM 740 C C . THR A 1 97 ? 19.359 0.484 -11.857 1.00 86.31 97 THR A C 1
ATOM 742 O O . THR A 1 97 ? 18.200 0.131 -11.666 1.00 86.31 97 THR A O 1
ATOM 745 N N . PHE A 1 98 ? 20.291 0.452 -10.896 1.00 87.81 98 PHE A N 1
ATOM 746 C CA . PHE A 1 98 ? 20.020 0.030 -9.525 1.00 87.81 98 PHE A CA 1
ATOM 747 C C . PHE A 1 98 ? 18.872 0.815 -8.892 1.00 87.81 98 PHE A C 1
ATOM 749 O O . PHE A 1 98 ? 17.883 0.217 -8.472 1.00 87.81 98 PHE A O 1
ATOM 756 N N . TRP A 1 99 ? 18.984 2.146 -8.846 1.00 90.69 99 TRP A N 1
ATOM 757 C CA . TRP A 1 99 ? 17.943 2.971 -8.245 1.00 90.69 99 TRP A CA 1
ATOM 758 C C . TRP A 1 99 ? 16.627 2.852 -9.005 1.00 90.69 99 TRP A C 1
ATOM 760 O O . TRP A 1 99 ? 15.585 2.757 -8.371 1.00 90.69 99 TRP A O 1
ATOM 770 N N . ILE A 1 100 ? 16.654 2.834 -10.338 1.00 89.06 100 ILE A N 1
ATOM 771 C CA . ILE A 1 100 ? 15.436 2.736 -11.149 1.00 89.06 100 ILE A CA 1
ATOM 772 C C . ILE A 1 100 ? 14.689 1.438 -10.828 1.00 89.06 100 ILE A C 1
ATOM 774 O O . ILE A 1 100 ? 13.530 1.507 -10.440 1.00 89.06 100 ILE A O 1
ATOM 778 N N . VAL A 1 101 ? 15.361 0.283 -10.890 1.00 84.88 101 VAL A N 1
ATOM 779 C CA . VAL A 1 101 ? 14.753 -1.019 -10.560 1.00 84.88 101 VAL A CA 1
ATOM 780 C C . VAL A 1 101 ? 14.239 -1.029 -9.121 1.00 84.88 101 VAL A C 1
ATOM 782 O O . VAL A 1 101 ? 13.105 -1.428 -8.868 1.00 84.88 101 VAL A O 1
ATOM 785 N N . TRP A 1 102 ? 15.042 -0.554 -8.167 1.00 87.25 102 TRP A N 1
ATOM 786 C CA . TRP A 1 102 ? 14.665 -0.562 -6.755 1.00 87.25 102 TRP A CA 1
ATOM 787 C C . TRP A 1 102 ? 13.466 0.349 -6.466 1.00 87.25 102 TRP A C 1
ATOM 789 O O . TRP A 1 102 ? 12.512 -0.044 -5.795 1.00 87.25 102 TRP A O 1
ATOM 799 N N . SER A 1 103 ? 13.506 1.576 -6.982 1.00 89.12 103 SER A N 1
ATOM 800 C CA . SER A 1 103 ? 12.483 2.591 -6.743 1.00 89.12 103 SER A CA 1
ATOM 801 C C . SER A 1 103 ? 11.148 2.236 -7.380 1.00 89.12 103 SER A C 1
ATOM 803 O O . SER A 1 103 ? 10.127 2.418 -6.723 1.00 89.12 103 SER A O 1
ATOM 805 N N . THR A 1 104 ? 11.125 1.670 -8.589 1.00 85.69 104 THR A N 1
ATOM 806 C CA . THR A 1 104 ? 9.863 1.263 -9.226 1.00 85.69 104 THR A CA 1
ATOM 807 C C . THR A 1 104 ? 9.305 -0.043 -8.673 1.00 85.69 104 THR A C 1
ATOM 809 O O . THR A 1 104 ? 8.088 -0.206 -8.647 1.00 85.69 104 THR A O 1
ATOM 812 N N . THR A 1 105 ? 10.156 -0.930 -8.148 1.00 83.38 105 THR A N 1
ATOM 813 C CA . THR A 1 105 ? 9.707 -2.162 -7.479 1.00 83.38 105 THR A CA 1
ATOM 814 C C . THR A 1 105 ? 9.082 -1.874 -6.113 1.00 83.38 105 THR A C 1
ATOM 816 O O . THR A 1 105 ? 8.013 -2.391 -5.798 1.00 83.38 105 THR A O 1
ATOM 819 N N . PHE A 1 106 ? 9.733 -1.040 -5.297 1.00 85.38 106 PHE A N 1
ATOM 820 C CA . PHE A 1 106 ? 9.328 -0.797 -3.905 1.00 85.38 106 PHE A CA 1
ATOM 821 C C . PHE A 1 106 ? 8.608 0.544 -3.682 1.00 85.38 106 PHE A C 1
ATOM 823 O O . PHE A 1 106 ? 8.195 0.840 -2.564 1.00 85.38 106 PHE A O 1
ATOM 830 N N . GLY A 1 107 ? 8.448 1.370 -4.719 1.00 87.44 107 GLY A N 1
ATOM 831 C CA . GLY A 1 107 ? 7.753 2.659 -4.640 1.00 87.44 107 GLY A CA 1
ATOM 832 C C . GLY A 1 107 ? 8.544 3.777 -3.948 1.00 87.44 107 GLY A C 1
ATOM 833 O O . GLY A 1 107 ? 7.937 4.697 -3.397 1.00 87.44 107 GLY A O 1
ATOM 834 N N . PHE A 1 108 ? 9.880 3.718 -3.957 1.00 90.12 108 PHE A N 1
ATOM 835 C CA . PHE A 1 108 ? 10.718 4.754 -3.344 1.00 90.12 108 PHE A CA 1
ATOM 836 C C . PHE A 1 108 ? 10.803 6.023 -4.194 1.00 90.12 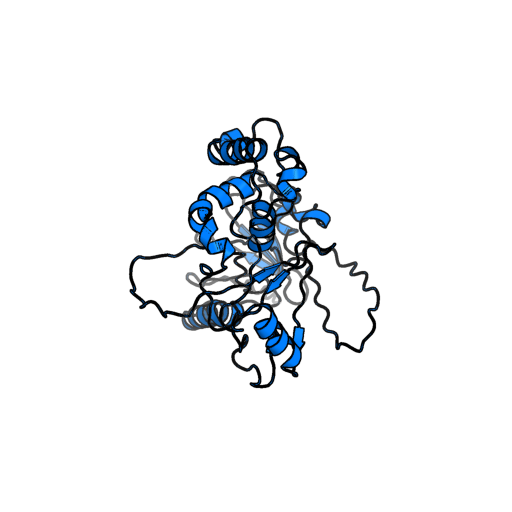108 PHE A C 1
ATOM 838 O O . PHE A 1 108 ? 10.928 5.985 -5.415 1.00 90.12 108 PHE A O 1
ATOM 845 N N . GLN A 1 109 ? 10.855 7.167 -3.520 1.00 90.25 109 GLN A N 1
ATOM 846 C CA . GLN A 1 109 ? 11.245 8.451 -4.090 1.00 90.25 109 GLN A CA 1
ATOM 847 C C . GLN A 1 109 ? 12.499 8.980 -3.385 1.00 90.25 109 GLN A C 1
ATOM 849 O O . GLN A 1 109 ? 12.742 8.649 -2.222 1.00 90.25 109 GLN A O 1
ATOM 854 N N . PRO A 1 110 ? 13.288 9.865 -4.022 1.00 92.38 110 PRO A N 1
ATOM 855 C CA . PRO A 1 110 ? 14.466 10.453 -3.382 1.00 92.38 110 PRO A CA 1
ATOM 856 C C . PRO A 1 110 ? 14.152 11.196 -2.071 1.00 92.38 110 PRO A C 1
ATOM 858 O O . PRO A 1 110 ? 15.011 11.328 -1.206 1.00 92.38 110 PRO A O 1
ATOM 861 N N . CYS A 1 111 ? 12.922 11.680 -1.887 1.00 91.19 111 CYS A N 1
ATOM 862 C CA . CYS A 1 111 ? 12.474 12.325 -0.652 1.00 91.19 111 CYS A CA 1
ATOM 863 C C . CYS A 1 111 ? 12.006 11.352 0.446 1.00 91.19 111 CYS A C 1
ATOM 865 O O . CYS A 1 111 ? 11.536 11.808 1.485 1.00 91.19 111 CYS A O 1
ATOM 867 N N . HIS A 1 112 ? 12.106 10.036 0.251 1.00 90.88 112 HIS A N 1
ATOM 868 C CA . HIS A 1 112 ? 11.705 9.044 1.251 1.00 90.88 112 HIS A CA 1
ATOM 869 C C . HIS A 1 112 ? 12.827 8.696 2.228 1.00 90.88 112 HIS A C 1
ATOM 871 O O . HIS A 1 112 ? 13.999 8.999 1.998 1.00 90.88 112 HIS A O 1
ATOM 877 N N . SER A 1 113 ? 12.430 8.048 3.326 1.00 89.50 113 SER A N 1
ATOM 878 C CA . SER A 1 113 ? 13.288 7.698 4.457 1.00 89.50 113 SER A CA 1
ATOM 879 C C . SER A 1 113 ? 14.483 6.836 4.049 1.00 89.50 113 SER A C 1
ATOM 881 O O . SER A 1 113 ? 14.310 5.731 3.528 1.00 89.50 113 SER A O 1
ATOM 883 N N . VAL A 1 114 ? 15.694 7.303 4.363 1.00 88.81 114 VAL A N 1
ATOM 884 C CA . VAL A 1 114 ? 16.920 6.506 4.183 1.00 88.81 114 VAL A CA 1
ATOM 885 C C . VAL A 1 114 ? 16.945 5.285 5.113 1.00 88.81 114 VAL A C 1
ATOM 887 O O . VAL A 1 114 ? 17.485 4.242 4.748 1.00 88.81 114 VAL A O 1
ATOM 890 N N . ALA A 1 115 ? 16.297 5.369 6.280 1.00 87.38 115 ALA A N 1
ATOM 891 C CA . ALA A 1 115 ? 16.181 4.244 7.206 1.00 87.38 115 ALA A CA 1
ATOM 892 C C . ALA A 1 115 ? 15.303 3.119 6.629 1.00 87.38 115 ALA A C 1
ATOM 894 O O . ALA A 1 115 ? 15.663 1.948 6.731 1.00 87.38 115 ALA A O 1
ATOM 895 N N . GLU A 1 116 ? 14.194 3.454 5.956 1.00 88.62 116 GLU A N 1
ATOM 896 C CA . GLU A 1 116 ? 13.373 2.439 5.274 1.00 88.62 116 GLU A CA 1
ATOM 897 C C . GLU A 1 116 ? 14.099 1.852 4.067 1.00 88.62 116 GLU A C 1
ATOM 899 O O . GLU A 1 116 ? 14.062 0.641 3.848 1.00 88.62 116 GLU A O 1
ATOM 904 N N . PHE A 1 117 ? 14.818 2.689 3.316 1.00 89.31 117 PHE A N 1
ATOM 905 C CA . PHE A 1 117 ? 15.659 2.225 2.220 1.00 89.31 117 PHE A CA 1
ATOM 906 C C . PHE A 1 117 ? 16.703 1.212 2.714 1.00 89.31 117 PHE A C 1
ATOM 908 O O . PHE A 1 117 ? 16.818 0.124 2.152 1.00 89.31 117 PHE A O 1
ATOM 915 N N . ARG A 1 118 ? 17.379 1.499 3.835 1.00 87.94 118 ARG A N 1
ATOM 916 C CA . ARG A 1 118 ? 18.292 0.564 4.508 1.00 87.94 118 ARG A CA 1
ATOM 917 C C . ARG A 1 118 ? 17.618 -0.754 4.880 1.00 87.94 118 ARG A C 1
ATOM 919 O O . ARG A 1 118 ? 18.174 -1.812 4.599 1.00 87.94 118 ARG A O 1
ATOM 926 N N . ARG A 1 119 ? 16.453 -0.710 5.536 1.00 87.56 119 ARG A N 1
ATOM 927 C CA . ARG A 1 119 ? 15.718 -1.923 5.935 1.00 87.56 119 ARG A CA 1
ATOM 928 C C . ARG A 1 119 ? 15.356 -2.773 4.719 1.00 87.56 119 ARG A C 1
ATOM 930 O O . ARG A 1 119 ? 15.541 -3.987 4.754 1.00 87.56 119 ARG A O 1
ATOM 937 N N . CYS A 1 120 ? 14.927 -2.137 3.628 1.00 87.12 120 CYS A N 1
ATOM 938 C CA . CYS A 1 120 ? 14.657 -2.830 2.372 1.00 87.12 120 CYS A CA 1
ATOM 939 C C . CYS A 1 120 ? 15.932 -3.467 1.801 1.00 87.12 120 CYS A C 1
ATOM 941 O O . CYS A 1 120 ? 15.886 -4.618 1.377 1.00 87.12 120 CYS A O 1
ATOM 943 N N . LEU A 1 121 ? 17.074 -2.766 1.821 1.00 86.69 121 LEU A N 1
ATOM 944 C CA . LEU A 1 121 ? 18.353 -3.338 1.381 1.00 86.69 121 LEU A CA 1
ATOM 945 C C . LEU A 1 121 ? 18.704 -4.578 2.206 1.00 86.69 121 LEU A C 1
ATOM 947 O O . LEU A 1 121 ? 18.916 -5.643 1.644 1.00 86.69 121 LEU A O 1
ATOM 951 N N . HIS A 1 122 ? 18.680 -4.498 3.535 1.00 85.69 122 HIS A N 1
ATOM 952 C CA . HIS A 1 122 ? 18.948 -5.667 4.388 1.00 85.69 122 HIS A CA 1
ATOM 953 C C . HIS A 1 122 ? 18.027 -6.850 4.096 1.00 85.69 122 HIS A C 1
ATOM 955 O O . HIS A 1 122 ? 18.457 -7.999 4.168 1.00 85.69 122 HIS A O 1
ATOM 961 N N . ARG A 1 123 ? 16.766 -6.575 3.757 1.00 85.12 123 ARG A N 1
ATOM 962 C CA . ARG A 1 123 ? 15.767 -7.615 3.520 1.00 85.12 123 ARG A CA 1
ATOM 963 C C . ARG A 1 123 ? 15.873 -8.276 2.144 1.00 85.12 123 ARG A C 1
ATOM 965 O O . ARG A 1 123 ? 15.579 -9.468 2.066 1.00 85.12 123 ARG A O 1
ATOM 972 N N . PHE A 1 124 ? 16.236 -7.519 1.106 1.00 82.50 124 PHE A N 1
ATOM 973 C CA . PHE A 1 124 ? 16.095 -7.927 -0.303 1.00 82.50 124 PHE A CA 1
ATOM 974 C C . PHE A 1 124 ? 17.367 -7.785 -1.141 1.00 82.50 124 PHE A C 1
ATOM 976 O O . PHE A 1 124 ? 17.341 -8.031 -2.341 1.00 82.50 124 PHE A O 1
ATOM 983 N N . TYR A 1 125 ? 18.494 -7.366 -0.564 1.00 79.31 125 TYR A N 1
ATOM 984 C CA . TYR A 1 125 ? 19.716 -7.172 -1.348 1.00 79.31 125 TYR A CA 1
ATOM 985 C C . TYR A 1 125 ? 20.215 -8.474 -1.990 1.00 79.31 125 TYR A C 1
ATOM 987 O O . TYR A 1 125 ? 20.637 -8.455 -3.143 1.00 79.31 125 TYR A O 1
ATOM 995 N N . ASN A 1 126 ? 20.114 -9.606 -1.284 1.00 78.31 126 ASN A N 1
ATOM 996 C CA . ASN A 1 126 ? 20.488 -10.920 -1.827 1.00 78.31 126 ASN A CA 1
ATOM 997 C C . ASN A 1 126 ? 19.622 -11.332 -3.027 1.00 78.31 126 ASN A C 1
ATOM 999 O O . ASN A 1 126 ? 20.078 -12.066 -3.895 1.00 78.31 126 ASN A O 1
ATOM 1003 N N . ASP A 1 127 ? 18.407 -10.800 -3.086 1.00 73.69 127 ASP A N 1
ATOM 1004 C CA . ASP A 1 127 ? 17.393 -11.092 -4.091 1.00 73.69 127 ASP A CA 1
ATOM 1005 C C . ASP A 1 127 ? 17.512 -10.149 -5.309 1.00 73.69 127 ASP A C 1
ATOM 1007 O O . ASP A 1 127 ? 16.771 -10.260 -6.284 1.00 73.69 127 ASP A O 1
ATOM 1011 N N . PHE A 1 128 ? 18.455 -9.197 -5.294 1.00 72.38 128 PHE A N 1
ATOM 1012 C CA . PHE A 1 128 ? 18.519 -8.117 -6.280 1.00 72.38 128 PHE A CA 1
ATOM 1013 C C . PHE A 1 128 ? 18.724 -8.594 -7.725 1.00 72.38 128 PHE A C 1
ATOM 1015 O O . PHE A 1 128 ? 18.139 -8.026 -8.650 1.00 72.38 128 PHE A O 1
ATOM 1022 N N . ASP A 1 129 ? 19.534 -9.630 -7.944 1.00 68.31 129 ASP A N 1
ATOM 1023 C CA . ASP A 1 129 ? 19.754 -10.155 -9.296 1.00 68.31 129 ASP A CA 1
ATOM 1024 C C . ASP A 1 129 ? 18.491 -10.780 -9.891 1.00 68.31 129 ASP A C 1
ATOM 1026 O O . ASP A 1 129 ? 18.264 -10.704 -11.098 1.00 68.31 129 ASP A O 1
ATOM 1030 N N . GLU A 1 130 ? 17.623 -11.324 -9.051 1.00 66.44 130 GLU A N 1
ATOM 1031 C CA . GLU A 1 130 ? 16.328 -11.843 -9.465 1.00 66.44 130 GLU A CA 1
ATOM 1032 C C . GLU A 1 130 ? 15.258 -10.733 -9.532 1.00 66.44 130 GLU A C 1
ATOM 1034 O O . GLU A 1 130 ? 14.358 -10.809 -10.369 1.00 66.44 130 GLU A O 1
ATOM 1039 N N . LEU A 1 131 ? 15.387 -9.641 -8.757 1.00 66.50 131 LEU A N 1
ATOM 1040 C CA . LEU A 1 131 ? 14.541 -8.443 -8.901 1.00 66.50 131 LEU A CA 1
ATOM 1041 C C . LEU A 1 131 ? 14.674 -7.824 -10.298 1.00 66.50 131 LEU A C 1
ATOM 1043 O O . LEU A 1 131 ? 13.678 -7.378 -10.864 1.00 66.50 131 LEU A O 1
ATOM 1047 N N . LYS A 1 132 ? 15.871 -7.868 -10.902 1.00 63.81 132 LYS A N 1
ATOM 1048 C CA . LYS A 1 132 ? 16.083 -7.464 -12.309 1.00 63.81 132 LYS A CA 1
ATOM 1049 C C . LYS A 1 132 ? 15.222 -8.260 -13.291 1.00 63.81 132 LYS A C 1
ATOM 1051 O O . LYS A 1 132 ? 14.882 -7.748 -14.351 1.00 63.81 132 LYS A O 1
ATOM 1056 N N . HIS A 1 133 ? 14.893 -9.500 -12.939 1.00 61.53 133 HIS A N 1
ATOM 1057 C CA . HIS A 1 133 ? 14.126 -10.426 -13.766 1.00 61.53 133 HIS A CA 1
ATOM 1058 C C . HIS A 1 133 ? 12.674 -10.577 -13.285 1.00 61.53 133 HIS A C 1
ATOM 1060 O O . HIS A 1 133 ? 11.933 -11.371 -13.854 1.00 61.53 133 HIS A O 1
ATOM 1066 N N . CYS A 1 134 ? 12.261 -9.838 -12.242 1.00 56.25 134 CYS A N 1
ATOM 1067 C CA . CYS A 1 134 ? 10.937 -9.914 -11.611 1.00 56.25 134 CYS A CA 1
ATOM 1068 C C . CYS A 1 134 ? 10.485 -11.335 -11.197 1.00 56.25 134 CYS A C 1
ATOM 1070 O O . CYS A 1 134 ? 9.299 -11.543 -10.938 1.00 56.25 134 CYS A O 1
ATOM 1072 N N . SER A 1 135 ? 11.408 -12.300 -11.090 1.00 54.00 135 SER A N 1
ATOM 1073 C CA . SER A 1 135 ? 11.104 -13.731 -10.926 1.00 54.00 135 SER A CA 1
ATOM 1074 C C . SER A 1 135 ? 10.762 -14.159 -9.494 1.00 54.00 135 SER A C 1
ATOM 1076 O O . SER A 1 135 ? 10.282 -15.270 -9.305 1.00 54.00 135 SER A O 1
ATOM 1078 N N . ILE A 1 136 ? 10.991 -13.297 -8.496 1.00 49.19 136 ILE A N 1
ATOM 1079 C CA . ILE A 1 136 ? 10.788 -13.602 -7.059 1.00 49.19 136 ILE A CA 1
ATOM 1080 C C . ILE A 1 136 ? 9.357 -13.373 -6.590 1.00 49.19 136 ILE A C 1
ATOM 1082 O O . ILE A 1 136 ? 8.966 -13.835 -5.521 1.00 49.19 136 ILE A O 1
ATOM 1086 N N . LEU A 1 137 ? 8.575 -12.579 -7.317 1.00 63.34 137 LEU A N 1
ATOM 1087 C CA . LEU A 1 137 ? 7.283 -12.160 -6.797 1.00 63.34 137 LEU A CA 1
ATOM 1088 C C . LEU A 1 137 ? 6.302 -13.322 -6.908 1.00 63.34 137 LEU A C 1
ATOM 1090 O O . LEU A 1 137 ? 5.695 -13.505 -7.958 1.00 63.34 137 LEU A O 1
ATOM 1094 N N . ASP A 1 138 ? 6.142 -14.075 -5.818 1.00 67.69 138 ASP A N 1
ATOM 1095 C CA . ASP A 1 138 ? 5.075 -15.058 -5.666 1.00 67.69 138 ASP A CA 1
ATOM 1096 C C . ASP A 1 138 ? 3.738 -14.372 -5.936 1.00 67.69 138 ASP A C 1
ATOM 1098 O O . ASP A 1 138 ? 3.325 -13.440 -5.237 1.00 67.69 138 ASP A O 1
ATOM 1102 N N . ARG A 1 139 ? 3.061 -14.816 -6.995 1.00 73.31 139 ARG A N 1
ATOM 1103 C CA . ARG A 1 139 ? 1.781 -14.243 -7.405 1.00 73.31 139 ARG A CA 1
ATOM 1104 C C . ARG A 1 139 ? 0.650 -15.142 -6.988 1.00 73.31 139 ARG A C 1
ATOM 1106 O O . ARG A 1 139 ? 0.689 -16.361 -7.129 1.00 73.31 139 ARG A O 1
ATOM 1113 N N . THR A 1 140 ? -0.406 -14.499 -6.525 1.00 84.12 140 THR A N 1
ATOM 1114 C CA . THR A 1 140 ? -1.683 -15.168 -6.345 1.00 84.12 140 THR A CA 1
ATOM 1115 C C . THR A 1 140 ? -2.398 -15.307 -7.689 1.00 84.12 140 THR A C 1
ATOM 1117 O O . THR A 1 140 ? -2.130 -14.568 -8.636 1.00 84.12 140 THR A O 1
ATOM 1120 N N . ARG A 1 141 ? -3.300 -16.290 -7.790 1.00 84.94 141 ARG A N 1
ATOM 1121 C CA . ARG A 1 141 ? -4.020 -16.601 -9.036 1.00 84.94 141 ARG A CA 1
ATOM 1122 C C . ARG A 1 141 ? -4.856 -15.423 -9.550 1.00 84.94 141 ARG A C 1
ATOM 1124 O O . ARG A 1 141 ? -4.914 -15.193 -10.751 1.00 84.94 141 ARG A O 1
ATOM 1131 N N . PHE A 1 142 ? -5.526 -14.726 -8.639 1.00 90.56 142 PHE A N 1
ATOM 1132 C CA . PHE A 1 142 ? -6.294 -13.507 -8.895 1.00 90.56 142 PHE A CA 1
ATOM 1133 C C . PHE A 1 142 ? -5.686 -12.356 -8.100 1.00 90.56 142 PHE A C 1
ATOM 1135 O O . PHE A 1 142 ? -4.768 -12.570 -7.314 1.00 90.56 142 PHE A O 1
ATOM 1142 N N . ASN A 1 143 ? -6.231 -11.147 -8.218 1.00 89.62 143 ASN A N 1
ATOM 1143 C CA . ASN A 1 143 ? -5.824 -10.046 -7.345 1.00 89.62 143 ASN A CA 1
ATOM 1144 C C . ASN A 1 143 ? -5.911 -10.416 -5.838 1.00 89.62 143 ASN A C 1
ATOM 1146 O O . ASN A 1 143 ? -6.646 -11.320 -5.433 1.00 89.62 143 ASN A O 1
ATOM 1150 N N . HIS A 1 144 ? -5.183 -9.681 -4.993 1.00 88.31 144 HIS A N 1
ATOM 1151 C CA . HIS A 1 144 ? -5.085 -9.970 -3.557 1.00 88.31 144 HIS A CA 1
ATOM 1152 C C . HIS A 1 144 ? -6.425 -9.932 -2.811 1.00 88.31 144 HIS A C 1
ATOM 1154 O O . HIS A 1 144 ? -6.595 -10.659 -1.833 1.00 88.31 144 HIS A O 1
ATOM 1160 N N . HIS A 1 145 ? -7.391 -9.123 -3.257 1.00 90.81 145 HIS A N 1
ATOM 1161 C CA . HIS A 1 145 ? -8.717 -9.123 -2.646 1.00 90.81 145 HIS A CA 1
ATOM 1162 C C . HIS A 1 145 ? -9.374 -10.498 -2.814 1.00 90.81 145 HIS A C 1
ATOM 1164 O O . HIS A 1 145 ? -9.746 -11.139 -1.836 1.00 90.81 145 HIS A O 1
ATOM 1170 N N . GLU A 1 146 ? -9.424 -10.999 -4.042 1.00 93.25 146 GLU A N 1
ATOM 1171 C CA . GLU A 1 146 ? -10.045 -12.288 -4.355 1.00 93.25 146 GLU A CA 1
ATOM 1172 C C . GLU A 1 146 ? -9.258 -13.474 -3.785 1.00 93.25 146 GLU A C 1
ATOM 1174 O O . GLU A 1 146 ? -9.848 -14.432 -3.293 1.00 93.25 146 GLU A O 1
ATOM 1179 N N . SER A 1 147 ? -7.926 -13.414 -3.821 1.00 93.25 147 SER A N 1
ATOM 1180 C CA . SER A 1 147 ? -7.074 -14.542 -3.427 1.00 93.25 147 SER A CA 1
ATOM 1181 C C . SER A 1 147 ? -6.760 -14.613 -1.929 1.00 93.25 147 SER A C 1
ATOM 1183 O O . SER A 1 147 ? -6.407 -15.685 -1.448 1.00 93.25 147 SER A O 1
ATOM 1185 N N . ILE A 1 148 ? -6.840 -13.498 -1.191 1.00 93.12 148 ILE A N 1
ATOM 1186 C CA . ILE A 1 148 ? -6.425 -13.419 0.224 1.00 93.12 148 ILE A CA 1
ATOM 1187 C C . ILE A 1 148 ? -7.563 -12.897 1.100 1.00 93.12 148 ILE A C 1
ATOM 1189 O O . ILE A 1 148 ? -7.988 -13.576 2.035 1.00 93.12 148 ILE A O 1
ATOM 1193 N N . VAL A 1 149 ? -8.079 -11.702 0.798 1.00 94.00 149 VAL A N 1
ATOM 1194 C CA . VAL A 1 149 ? -9.091 -11.032 1.635 1.00 94.00 149 VAL A CA 1
ATOM 1195 C C . VAL A 1 149 ? -10.374 -11.856 1.703 1.00 94.00 149 VAL A C 1
ATOM 1197 O O . VAL A 1 149 ? -10.904 -12.094 2.790 1.00 94.00 149 VAL A O 1
ATOM 1200 N N . VAL A 1 150 ? -10.871 -12.298 0.548 1.00 94.81 150 VAL A N 1
ATOM 1201 C CA . VAL A 1 150 ? -12.126 -13.041 0.432 1.00 94.81 150 VAL A CA 1
ATOM 1202 C C . VAL A 1 150 ? -12.060 -14.365 1.210 1.00 94.81 150 VAL A C 1
ATOM 1204 O O . VAL A 1 150 ? -12.933 -14.560 2.059 1.00 94.81 150 VAL A O 1
ATOM 1207 N N . PRO A 1 151 ? -11.053 -15.247 1.035 1.00 96.00 151 PRO A N 1
ATOM 1208 C CA . PRO A 1 151 ? -10.934 -16.467 1.8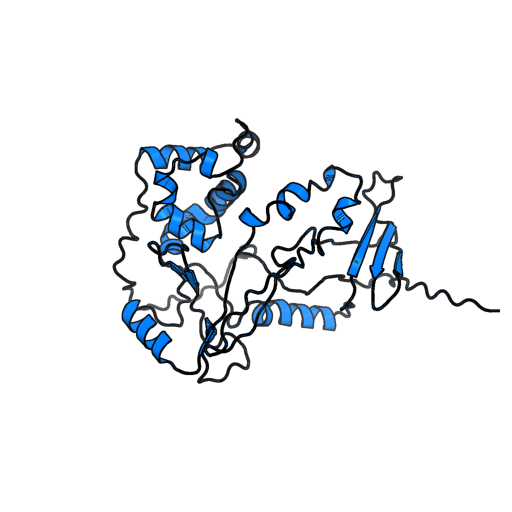36 1.00 96.00 151 PRO A CA 1
ATOM 1209 C C . PRO A 1 151 ? -10.872 -16.215 3.346 1.00 96.00 151 PRO A C 1
ATOM 1211 O O . PRO A 1 151 ? -11.613 -16.846 4.098 1.00 96.00 151 PRO A O 1
ATOM 1214 N N . ILE A 1 152 ? -10.051 -15.257 3.796 1.00 96.81 152 ILE A N 1
ATOM 1215 C CA . ILE A 1 152 ? -9.934 -14.918 5.224 1.00 96.81 152 ILE A CA 1
ATOM 1216 C C . ILE A 1 152 ? -11.280 -14.436 5.778 1.00 96.81 152 ILE A C 1
ATOM 1218 O O . ILE A 1 152 ? -11.694 -14.855 6.857 1.00 96.81 152 ILE A O 1
ATOM 1222 N N . THR A 1 153 ? -11.992 -13.593 5.027 1.00 95.31 153 THR A N 1
ATOM 1223 C CA . THR A 1 153 ? -13.306 -13.075 5.436 1.00 95.31 153 THR A CA 1
ATOM 1224 C C . THR A 1 153 ? -14.314 -14.204 5.632 1.00 95.31 153 THR A C 1
ATOM 1226 O O . THR A 1 153 ? -15.017 -14.211 6.638 1.00 95.31 153 THR A O 1
ATOM 1229 N N . HIS A 1 154 ? -14.351 -15.181 4.722 1.00 96.31 154 HIS A N 1
ATOM 1230 C CA . HIS A 1 154 ? -15.247 -16.333 4.840 1.00 96.31 154 HIS A CA 1
ATOM 1231 C C . HIS A 1 154 ? -14.942 -17.177 6.081 1.00 96.31 154 HIS A C 1
ATOM 1233 O O . HIS A 1 154 ? -15.868 -17.561 6.793 1.00 96.31 154 HIS A O 1
ATOM 1239 N N . VAL A 1 155 ? -13.659 -17.426 6.375 1.00 97.75 155 VAL A N 1
ATOM 1240 C CA . VAL A 1 155 ? -13.253 -18.158 7.587 1.00 97.75 155 VAL A CA 1
ATOM 1241 C C . VAL A 1 155 ? -13.704 -17.407 8.839 1.00 97.75 155 VAL A C 1
ATOM 1243 O O . VAL A 1 155 ? -14.364 -17.985 9.693 1.00 97.75 155 VAL A O 1
ATOM 1246 N N . LEU A 1 156 ? -13.437 -16.103 8.932 1.00 96.44 156 LEU A N 1
ATOM 1247 C CA . LEU A 1 156 ? -13.836 -15.301 10.094 1.00 96.44 156 LEU A CA 1
ATOM 1248 C C . LEU A 1 156 ? -15.361 -15.241 10.271 1.00 96.44 156 LEU A C 1
ATOM 1250 O O . LEU A 1 156 ? -15.855 -15.293 11.394 1.00 96.44 156 LEU A O 1
ATOM 1254 N N . GLN A 1 157 ? -16.119 -15.156 9.175 1.00 94.69 157 GLN A N 1
ATOM 1255 C CA . GLN A 1 157 ? -17.582 -15.211 9.221 1.00 94.69 157 GLN A CA 1
ATOM 1256 C C . GLN A 1 157 ? -18.088 -16.567 9.720 1.00 94.69 157 GLN A C 1
ATOM 1258 O O . GLN A 1 157 ? -19.018 -16.604 10.524 1.00 94.69 157 GLN A O 1
ATOM 1263 N N . HIS A 1 158 ? -17.471 -17.666 9.276 1.00 96.50 158 HIS A N 1
ATOM 1264 C CA . HIS A 1 158 ? -17.797 -19.014 9.739 1.00 96.50 158 HIS A CA 1
ATOM 1265 C C . HIS A 1 158 ? -17.517 -19.192 11.240 1.00 96.50 158 HIS A C 1
ATOM 1267 O O . HIS A 1 158 ? -18.332 -19.778 11.947 1.00 96.50 158 HIS A O 1
ATOM 1273 N N . GLU A 1 159 ? -16.430 -18.601 11.744 1.00 97.12 159 GLU A N 1
ATOM 1274 C CA . GLU A 1 159 ? -16.096 -18.559 13.177 1.00 97.12 159 GLU A CA 1
ATOM 1275 C C . GLU A 1 159 ? -16.973 -17.579 13.990 1.00 97.12 159 GLU A C 1
ATOM 1277 O O . GLU A 1 159 ? -16.774 -17.401 15.190 1.00 97.12 159 GLU A O 1
ATOM 1282 N N . GLY A 1 160 ? -17.957 -16.925 13.362 1.00 94.88 160 GLY A N 1
ATOM 1283 C CA . GLY A 1 160 ? -18.922 -16.056 14.041 1.00 94.88 160 GLY A CA 1
ATOM 1284 C C . GLY A 1 160 ? -18.429 -14.634 14.330 1.00 94.88 160 GLY A C 1
ATOM 1285 O O . GLY A 1 160 ? -19.040 -13.929 15.137 1.00 94.88 160 GLY A O 1
ATOM 1286 N N . VAL A 1 161 ? -17.353 -14.176 13.680 1.00 95.94 161 VAL A N 1
ATOM 1287 C CA . VAL A 1 161 ? -16.841 -12.805 13.838 1.00 95.94 161 VAL A CA 1
ATOM 1288 C C . VAL A 1 161 ? -17.851 -11.783 13.309 1.00 95.94 161 VAL A C 1
ATOM 1290 O O . VAL A 1 161 ? -18.363 -11.889 12.192 1.00 95.94 161 VAL A O 1
ATOM 1293 N N . GLY A 1 162 ? -18.120 -10.748 14.108 1.00 92.50 162 GLY A N 1
ATOM 1294 C CA . GLY A 1 162 ? -19.038 -9.672 13.743 1.00 92.50 162 GLY A CA 1
ATOM 1295 C C . GLY A 1 162 ? -18.366 -8.602 12.881 1.00 92.50 162 GLY A C 1
ATOM 1296 O O . GLY A 1 162 ? -17.465 -7.905 13.345 1.00 92.50 162 GLY A O 1
ATOM 1297 N N . PHE A 1 163 ? -18.856 -8.406 11.655 1.00 92.75 163 PHE A N 1
ATOM 1298 C CA . PHE A 1 163 ? -18.408 -7.333 10.760 1.00 92.75 163 PHE A CA 1
ATOM 1299 C C . PHE A 1 163 ? -19.366 -6.138 10.809 1.00 92.75 163 PHE A C 1
ATOM 1301 O O . PHE A 1 163 ? -20.572 -6.294 10.613 1.00 92.75 163 PHE A O 1
ATOM 1308 N N . ARG A 1 164 ? -18.831 -4.929 11.031 1.00 90.12 164 ARG A N 1
ATOM 1309 C CA . ARG A 1 164 ? -19.604 -3.675 10.998 1.00 90.12 164 ARG A CA 1
ATOM 1310 C C . ARG A 1 164 ? -19.112 -2.757 9.887 1.00 90.12 164 ARG A C 1
ATOM 1312 O O . ARG A 1 164 ? -18.068 -2.119 10.002 1.00 90.12 164 ARG A O 1
ATOM 1319 N N . PHE A 1 165 ? -19.890 -2.680 8.813 1.00 89.56 165 PHE A N 1
ATOM 1320 C CA . PHE A 1 165 ? -19.627 -1.788 7.684 1.00 89.56 165 PHE A CA 1
ATOM 1321 C C . PHE A 1 165 ? -20.263 -0.413 7.896 1.00 89.56 165 PHE A C 1
ATOM 1323 O O . PHE A 1 165 ? -21.085 -0.220 8.788 1.00 89.56 165 PHE A O 1
ATOM 1330 N N . HIS A 1 166 ? -19.864 0.565 7.077 1.00 86.81 166 HIS A N 1
ATOM 1331 C CA . HIS A 1 166 ? -20.373 1.946 7.136 1.00 86.81 166 HIS A CA 1
ATOM 1332 C C . HIS A 1 166 ? -20.273 2.604 8.526 1.00 86.81 166 HIS A C 1
ATOM 1334 O O . HIS A 1 166 ? -20.992 3.552 8.833 1.00 86.81 166 HIS A O 1
ATOM 1340 N N . THR A 1 167 ? -19.344 2.116 9.346 1.00 88.69 167 THR A N 1
ATOM 1341 C CA . THR A 1 167 ? -19.075 2.593 10.697 1.00 88.69 167 THR A CA 1
ATOM 1342 C C . THR A 1 167 ? -17.766 3.368 10.711 1.00 88.69 167 THR A C 1
ATOM 1344 O O . THR A 1 167 ? -16.709 2.834 10.378 1.00 88.69 167 THR A O 1
ATOM 1347 N N . LYS A 1 168 ? -17.833 4.642 11.098 1.00 87.25 168 LYS A N 1
ATOM 1348 C CA . LYS A 1 168 ? -16.671 5.518 11.227 1.00 87.25 168 LYS A CA 1
ATOM 1349 C C . LYS A 1 168 ? -16.212 5.610 12.667 1.00 87.25 168 LYS A C 1
ATOM 1351 O O . LYS A 1 168 ? -16.901 6.264 13.435 1.00 87.25 168 LYS A O 1
ATOM 1356 N N . VAL A 1 169 ? -15.034 5.102 13.019 1.00 88.50 169 VAL A N 1
ATOM 1357 C CA . VAL A 1 169 ? -14.417 5.473 14.307 1.00 88.50 169 VAL A CA 1
ATOM 1358 C C . VAL A 1 169 ? -14.016 6.948 14.260 1.00 88.50 169 VAL A C 1
ATOM 1360 O O . VAL A 1 169 ? -13.301 7.382 13.353 1.00 88.50 169 VAL A O 1
ATOM 1363 N N . THR A 1 170 ? -14.521 7.732 15.205 1.00 86.88 170 THR A N 1
ATOM 1364 C CA . THR A 1 170 ? -14.254 9.171 15.338 1.00 86.88 170 THR A CA 1
ATOM 1365 C C . THR A 1 170 ? -13.261 9.472 16.449 1.00 86.88 170 THR A C 1
ATOM 1367 O O . THR A 1 170 ? -12.572 10.496 16.378 1.00 86.88 170 THR A O 1
ATOM 1370 N N . ASP A 1 171 ? -13.189 8.602 17.457 1.00 87.31 171 ASP A N 1
ATOM 1371 C CA . ASP A 1 171 ? -12.297 8.755 18.598 1.00 87.31 171 ASP A CA 1
ATOM 1372 C C . ASP A 1 171 ? -12.048 7.425 19.316 1.00 87.31 171 ASP A C 1
ATOM 1374 O O . ASP A 1 171 ? -12.913 6.547 19.334 1.00 87.31 171 ASP A O 1
ATOM 1378 N N . ILE A 1 172 ? -10.884 7.313 19.951 1.00 88.25 172 ILE A N 1
ATOM 1379 C CA . ILE A 1 172 ? -10.527 6.199 20.834 1.00 88.25 172 ILE A CA 1
ATOM 1380 C C . ILE A 1 172 ? -10.058 6.821 22.145 1.00 88.25 172 ILE A C 1
ATOM 1382 O O . ILE A 1 172 ? -8.990 7.426 22.212 1.00 88.25 172 ILE A O 1
ATOM 1386 N N . VAL A 1 173 ? -10.889 6.699 23.175 1.00 88.56 173 VAL A N 1
ATOM 1387 C CA . VAL A 1 173 ? -10.659 7.303 24.486 1.00 88.56 173 VAL A CA 1
ATOM 1388 C C . VAL A 1 173 ? -9.852 6.338 25.339 1.00 88.56 173 VAL A C 1
ATOM 1390 O O . VAL A 1 173 ? -10.236 5.179 25.515 1.00 88.56 173 VAL A O 1
ATOM 1393 N N . THR A 1 174 ? -8.743 6.835 25.875 1.00 87.81 174 THR A N 1
ATOM 1394 C CA . THR A 1 174 ? -7.872 6.090 26.779 1.00 87.81 174 THR A CA 1
ATOM 1395 C C . THR A 1 174 ? -8.019 6.575 28.213 1.00 87.81 174 THR A C 1
ATOM 1397 O O . THR A 1 174 ? -8.296 7.748 28.468 1.00 87.81 174 THR A O 1
ATOM 1400 N N . ASP A 1 175 ? -7.836 5.661 29.156 1.00 86.31 175 ASP A N 1
ATOM 1401 C CA . ASP A 1 17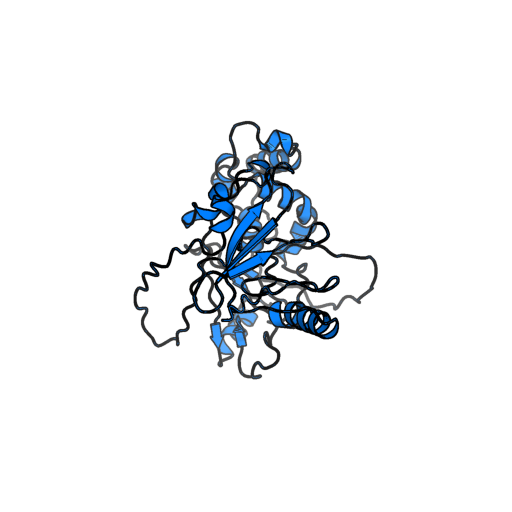5 ? -7.961 5.938 30.578 1.00 86.31 175 ASP A CA 1
ATOM 1402 C C . ASP A 1 175 ? -6.653 6.537 31.140 1.00 86.31 175 ASP A C 1
ATOM 1404 O O . ASP A 1 175 ? -5.614 5.866 31.109 1.00 86.31 175 ASP A O 1
ATOM 1408 N N . PRO A 1 176 ? -6.671 7.781 31.662 1.00 83.19 176 PRO A N 1
ATOM 1409 C CA . PRO A 1 176 ? -5.487 8.418 32.238 1.00 83.19 176 PRO A CA 1
ATOM 1410 C C . PRO A 1 176 ? -4.969 7.712 33.497 1.00 83.19 176 PRO A C 1
ATOM 1412 O O . PRO A 1 176 ? -3.788 7.830 33.811 1.00 83.19 176 PRO A O 1
ATOM 1415 N N . THR A 1 177 ? -5.812 6.967 34.220 1.00 85.44 177 THR A N 1
ATOM 1416 C CA . THR A 1 177 ? -5.390 6.248 35.436 1.00 85.44 177 THR A CA 1
ATOM 1417 C C . THR A 1 177 ? -4.405 5.116 35.139 1.00 85.44 177 THR A C 1
ATOM 1419 O O . THR A 1 177 ? -3.614 4.745 36.004 1.00 85.44 177 THR A O 1
ATOM 1422 N N . TYR A 1 178 ? -4.396 4.627 33.895 1.00 80.75 178 TYR A N 1
ATOM 1423 C CA . TYR A 1 178 ? -3.490 3.596 33.389 1.00 80.75 178 TYR A CA 1
ATOM 1424 C C . TYR A 1 178 ? -2.471 4.159 32.392 1.00 80.75 178 TYR A C 1
ATOM 1426 O O . TYR A 1 178 ? -2.134 3.488 31.415 1.00 80.75 178 TYR A O 1
ATOM 1434 N N . ASP A 1 179 ? -2.021 5.403 32.587 1.00 79.75 179 ASP A N 1
ATOM 1435 C CA . ASP A 1 179 ? -1.042 6.060 31.704 1.00 79.75 179 ASP A CA 1
ATOM 1436 C C . ASP A 1 179 ? -1.483 6.062 30.223 1.00 79.75 179 ASP A C 1
ATOM 1438 O O . ASP A 1 179 ? -0.696 5.904 29.292 1.00 79.75 179 ASP A O 1
ATOM 1442 N N . HIS A 1 180 ? -2.797 6.165 29.987 1.00 81.31 180 HIS A N 1
ATOM 1443 C CA . HIS A 1 180 ? -3.408 6.112 28.656 1.00 81.31 180 HIS A CA 1
ATOM 1444 C C . HIS A 1 180 ? -3.167 4.811 27.867 1.00 81.31 180 HIS A C 1
ATOM 1446 O O . HIS A 1 180 ? -3.414 4.776 26.660 1.00 81.31 180 HIS A O 1
ATOM 1452 N N . ARG A 1 181 ? -2.735 3.727 28.523 1.00 82.38 181 ARG A N 1
ATOM 1453 C CA . ARG A 1 181 ? -2.492 2.418 27.886 1.00 82.38 181 ARG A CA 1
ATOM 1454 C C . ARG A 1 181 ? -3.735 1.536 27.809 1.00 82.38 181 ARG A C 1
ATOM 1456 O O . ARG A 1 181 ? -3.737 0.548 27.082 1.00 82.38 181 ARG A O 1
ATOM 1463 N N . HIS A 1 182 ? -4.790 1.896 28.532 1.00 87.81 182 HIS A N 1
ATOM 1464 C CA . HIS A 1 182 ? -6.070 1.199 28.510 1.00 87.81 182 HIS A CA 1
ATOM 1465 C C . HIS A 1 182 ? -7.093 1.986 27.684 1.00 87.81 182 HIS A C 1
ATOM 1467 O O . HIS A 1 182 ? -7.288 3.177 27.925 1.00 87.81 182 HIS A O 1
ATOM 1473 N N . VAL A 1 183 ? -7.760 1.337 26.725 1.00 89.62 183 VAL A N 1
ATOM 1474 C CA . VAL A 1 183 ? -8.879 1.937 25.981 1.00 89.62 183 VAL A CA 1
ATOM 1475 C C . VAL A 1 183 ? -10.152 1.732 26.790 1.00 89.62 183 VAL A C 1
ATOM 1477 O O . VAL A 1 183 ? -10.499 0.602 27.102 1.00 89.62 183 VAL A O 1
ATOM 1480 N N . SER A 1 184 ? -10.860 2.810 27.112 1.00 91.69 184 SER A N 1
ATOM 1481 C CA . SER A 1 184 ? -12.124 2.747 27.856 1.00 91.69 184 SER A CA 1
ATOM 1482 C C . SER A 1 184 ? -13.344 2.896 26.952 1.00 91.69 184 SER A C 1
ATOM 1484 O O . SER A 1 184 ? -14.422 2.381 27.252 1.00 91.69 184 SER A O 1
ATOM 1486 N N . THR A 1 185 ? -13.223 3.626 25.840 1.00 93.00 185 THR A N 1
ATOM 1487 C CA . THR A 1 185 ? -14.362 3.891 24.953 1.00 93.00 185 THR A CA 1
ATOM 1488 C C . THR A 1 185 ? -13.931 4.087 23.508 1.00 93.00 185 THR A C 1
ATOM 1490 O O . THR A 1 185 ? -12.996 4.831 23.219 1.00 93.00 185 THR A O 1
ATOM 1493 N N . ILE A 1 186 ? -14.681 3.497 22.580 1.00 92.31 186 ILE A N 1
ATOM 1494 C CA . ILE A 1 186 ? -14.578 3.776 21.145 1.00 92.31 186 ILE A CA 1
ATOM 1495 C C . ILE A 1 186 ? -15.793 4.603 20.732 1.00 92.31 186 ILE A C 1
ATOM 1497 O O . ILE A 1 186 ? -16.935 4.168 20.895 1.00 92.31 186 ILE A O 1
ATOM 1501 N N . ARG A 1 187 ? -15.558 5.794 20.178 1.00 92.06 187 ARG A N 1
ATOM 1502 C CA . ARG A 1 187 ? -16.611 6.636 19.603 1.00 92.06 187 ARG A CA 1
ATOM 1503 C C . ARG A 1 187 ? -16.696 6.395 18.110 1.00 92.06 187 ARG A C 1
ATOM 1505 O O . ARG A 1 187 ? -15.673 6.323 17.423 1.00 92.06 187 ARG A O 1
ATOM 1512 N N . TYR A 1 188 ? -17.913 6.256 17.604 1.00 91.31 188 TYR A N 1
ATOM 1513 C CA . TYR A 1 188 ? -18.131 5.985 16.195 1.00 91.31 188 TYR A CA 1
ATOM 1514 C C . TYR A 1 188 ? -19.422 6.593 15.663 1.00 91.31 188 TYR A C 1
ATOM 1516 O O . TYR A 1 188 ? -20.368 6.833 16.400 1.00 91.31 188 TYR A O 1
ATOM 1524 N N . ILE A 1 189 ? -19.485 6.805 14.354 1.00 89.56 189 ILE A N 1
ATOM 1525 C CA . ILE A 1 189 ? -20.694 7.221 13.647 1.00 89.56 189 ILE A CA 1
ATOM 1526 C C . ILE A 1 189 ? -21.118 6.101 12.705 1.00 89.56 189 ILE A C 1
ATOM 1528 O O . ILE A 1 189 ? -20.348 5.667 11.850 1.00 89.56 189 ILE A O 1
ATOM 1532 N N . GLU A 1 190 ? -22.367 5.674 12.836 1.00 90.00 190 GLU A N 1
ATOM 1533 C CA . GLU A 1 190 ? -23.027 4.720 11.949 1.00 90.00 190 GLU A CA 1
ATOM 1534 C C . GLU A 1 190 ? -24.422 5.276 11.647 1.00 90.00 190 GLU A C 1
ATOM 1536 O O . GLU A 1 190 ? -25.316 5.210 12.492 1.00 90.00 190 GLU A O 1
ATOM 1541 N N . ASN A 1 191 ? -24.578 5.872 10.460 1.00 83.44 191 ASN A N 1
ATOM 1542 C CA . ASN A 1 191 ? -25.824 6.475 9.972 1.00 83.44 191 ASN A CA 1
ATOM 1543 C C . ASN A 1 191 ? -26.511 7.428 10.976 1.00 83.44 191 ASN A C 1
ATOM 1545 O O . ASN A 1 191 ? -27.617 7.159 11.440 1.00 83.44 191 ASN A O 1
ATOM 1549 N N . GLY A 1 192 ? -25.879 8.567 11.283 1.00 86.62 192 GLY A N 1
ATOM 1550 C CA . GLY A 1 192 ? -26.498 9.639 12.072 1.00 86.62 192 GLY A CA 1
ATOM 1551 C C . GLY A 1 192 ? -25.613 10.129 13.222 1.00 86.62 192 GLY A C 1
ATOM 1552 O O . GLY A 1 192 ? -24.459 10.471 12.961 1.00 86.62 192 GLY A O 1
ATOM 1553 N N . PRO A 1 193 ? -26.135 10.241 14.460 1.00 89.50 193 PRO A N 1
ATOM 1554 C CA . PRO A 1 193 ? -25.374 10.770 15.588 1.00 89.50 193 PRO A CA 1
ATOM 1555 C C . PRO A 1 193 ? -24.236 9.833 16.013 1.00 89.50 193 PRO A C 1
ATOM 1557 O O . PRO A 1 193 ? -24.238 8.637 15.716 1.00 89.50 193 PRO A O 1
ATOM 1560 N N . GLU A 1 194 ? -23.265 10.398 16.728 1.00 93.00 194 GLU A N 1
ATOM 1561 C CA . GLU A 1 194 ? -22.166 9.641 17.326 1.00 93.00 194 GLU A CA 1
ATOM 1562 C C . GLU A 1 194 ? -22.692 8.676 18.399 1.00 93.00 194 GLU A C 1
ATOM 1564 O O . GLU A 1 194 ? -23.559 9.009 19.208 1.00 93.00 194 GLU A O 1
ATOM 1569 N N . LYS A 1 195 ? -22.161 7.460 18.375 1.00 93.31 195 LYS A N 1
ATOM 1570 C CA . LYS A 1 195 ? -22.436 6.349 19.280 1.00 93.31 195 LYS A CA 1
ATOM 1571 C C . LYS A 1 195 ? -21.141 5.958 19.992 1.00 93.31 195 LYS A C 1
ATOM 1573 O O . LYS A 1 195 ? -20.043 6.312 19.556 1.00 93.31 195 LYS A O 1
ATOM 1578 N N . ILE A 1 196 ? -21.276 5.189 21.068 1.00 94.44 196 ILE A N 1
ATOM 1579 C CA . ILE A 1 196 ? -20.145 4.717 21.870 1.00 94.44 196 ILE A CA 1
ATOM 1580 C C . ILE A 1 196 ? -20.155 3.195 22.009 1.00 94.44 196 ILE A C 1
ATOM 1582 O O . ILE A 1 196 ? -21.214 2.565 21.999 1.00 94.44 196 ILE A O 1
ATOM 1586 N N . ILE A 1 197 ? -18.963 2.622 22.133 1.00 93.88 197 ILE A N 1
ATOM 1587 C CA . ILE A 1 197 ? -18.717 1.254 22.588 1.00 93.88 197 ILE A CA 1
ATOM 1588 C C . ILE A 1 197 ? -17.865 1.370 23.845 1.00 93.88 197 ILE A C 1
ATOM 1590 O O . ILE A 1 197 ? -16.768 1.926 23.783 1.00 93.88 197 ILE A O 1
ATOM 1594 N N . GLU A 1 198 ? -18.375 0.874 24.967 1.00 94.56 198 GLU A N 1
ATOM 1595 C CA . GLU A 1 198 ? -17.587 0.721 26.190 1.00 94.56 198 GLU A CA 1
ATOM 1596 C C . GLU A 1 198 ? -16.679 -0.498 26.042 1.00 94.56 198 GLU A C 1
ATOM 1598 O O . GLU A 1 198 ? -17.128 -1.558 25.602 1.00 94.56 198 GLU A O 1
ATOM 1603 N N . VAL A 1 199 ? -15.403 -0.316 26.368 1.00 94.25 199 VAL A N 1
ATOM 1604 C CA . VAL A 1 199 ? -14.378 -1.355 26.275 1.00 94.25 199 VAL A CA 1
ATOM 1605 C C . VAL A 1 199 ? -14.078 -1.830 27.690 1.00 94.25 199 VAL A C 1
ATOM 1607 O O . VAL A 1 199 ? -13.667 -1.044 28.546 1.00 94.25 199 VAL A O 1
ATOM 1610 N N . GLY A 1 200 ? -14.356 -3.104 27.953 1.00 90.31 200 GLY A N 1
ATOM 1611 C CA . GLY A 1 200 ? -14.098 -3.737 29.236 1.00 90.31 200 GLY A CA 1
ATOM 1612 C C . GLY A 1 200 ? -12.611 -4.006 29.456 1.00 90.31 200 GLY A C 1
ATOM 1613 O O . GLY A 1 200 ? -11.819 -4.056 28.522 1.00 90.31 200 GLY A O 1
ATOM 1614 N N . GLN A 1 201 ? -12.236 -4.258 30.710 1.00 88.06 201 GLN A N 1
ATOM 1615 C CA . GLN A 1 201 ? -10.834 -4.441 31.105 1.00 88.06 201 GLN A CA 1
ATOM 1616 C C . GLN A 1 201 ? -10.130 -5.633 30.430 1.00 88.06 201 GLN A C 1
ATOM 1618 O O . GLN A 1 201 ? -8.909 -5.648 30.304 1.00 88.06 201 GLN A O 1
ATOM 1623 N N . ASN A 1 202 ? -10.903 -6.635 30.010 1.00 90.25 202 ASN A N 1
ATOM 1624 C CA . ASN A 1 202 ? -10.394 -7.838 29.351 1.00 90.25 202 ASN A CA 1
ATOM 1625 C C . ASN A 1 202 ? -10.544 -7.785 27.822 1.00 90.25 202 ASN A C 1
ATOM 1627 O O . ASN A 1 202 ? -10.185 -8.749 27.145 1.00 90.25 202 ASN A O 1
ATOM 1631 N N . ASP A 1 203 ? -11.102 -6.700 27.280 1.00 91.50 203 ASP A N 1
ATOM 1632 C CA . ASP A 1 203 ? -11.309 -6.555 25.846 1.00 91.50 203 ASP A CA 1
ATOM 1633 C C . ASP A 1 203 ? -10.012 -6.100 25.172 1.00 91.50 203 ASP A C 1
ATOM 1635 O O . ASP A 1 203 ? -9.256 -5.279 25.692 1.00 91.50 203 ASP A O 1
ATOM 1639 N N . ILE A 1 204 ? -9.758 -6.624 23.975 1.00 92.00 204 ILE A N 1
ATOM 1640 C CA . ILE A 1 204 ? -8.574 -6.279 23.189 1.00 92.00 204 ILE A CA 1
ATOM 1641 C C . ILE A 1 204 ? -9.001 -5.387 22.030 1.00 92.00 204 ILE A C 1
ATOM 1643 O O . ILE A 1 204 ? -9.832 -5.768 21.205 1.00 92.00 204 ILE A O 1
ATOM 1647 N N . VAL A 1 205 ? -8.385 -4.209 21.940 1.00 90.06 205 VAL A N 1
ATOM 1648 C CA . VAL A 1 205 ? -8.606 -3.263 20.844 1.00 90.06 205 VAL A CA 1
ATOM 1649 C C . VAL A 1 205 ? -7.385 -3.262 19.932 1.00 90.06 205 VAL A C 1
ATOM 1651 O O . VAL A 1 205 ? -6.300 -2.841 20.326 1.00 90.06 205 VAL A O 1
ATOM 1654 N N . ILE A 1 206 ? -7.568 -3.717 18.693 1.00 90.88 206 ILE A N 1
ATOM 1655 C CA . ILE A 1 206 ? -6.534 -3.694 17.653 1.00 90.88 206 ILE A CA 1
ATOM 1656 C C . ILE A 1 206 ? -6.841 -2.542 16.702 1.00 90.88 206 ILE A C 1
ATOM 1658 O O . ILE A 1 206 ? -7.941 -2.463 16.154 1.00 90.88 206 ILE A O 1
ATOM 1662 N N . VAL A 1 207 ? -5.872 -1.647 16.501 1.00 85.00 207 VAL A N 1
ATOM 1663 C CA . VAL A 1 207 ? -6.072 -0.420 15.723 1.00 85.00 207 VAL A CA 1
ATOM 1664 C C . VAL A 1 207 ? -5.055 -0.306 14.594 1.00 85.00 207 VAL A C 1
ATOM 1666 O O . VAL A 1 207 ? -3.847 -0.314 14.822 1.00 85.00 207 VAL A O 1
ATOM 1669 N N . SER A 1 208 ? -5.541 -0.108 13.369 1.00 84.31 208 SER A N 1
ATOM 1670 C CA . SER A 1 208 ? -4.705 0.288 12.232 1.00 84.31 208 SER A CA 1
ATOM 1671 C C . SER A 1 208 ? -4.507 1.811 12.234 1.00 84.31 208 SER A C 1
ATOM 1673 O O . SER A 1 208 ? -5.450 2.571 12.016 1.00 84.31 208 SER A O 1
ATOM 1675 N N . LEU A 1 209 ? -3.274 2.268 12.491 1.00 78.38 209 LEU A N 1
ATOM 1676 C CA . LEU A 1 209 ? -2.929 3.677 12.774 1.00 78.38 209 LEU A CA 1
ATOM 1677 C C . LEU A 1 209 ? -2.945 4.633 11.568 1.00 78.38 209 LEU A C 1
ATOM 1679 O O . LEU A 1 209 ? -2.636 5.816 11.721 1.00 78.38 209 LEU A O 1
ATOM 1683 N N . GLY A 1 210 ? -3.259 4.129 10.378 1.00 77.81 210 GLY A N 1
ATOM 1684 C CA . GLY A 1 210 ? -3.241 4.866 9.123 1.00 77.81 210 GLY A CA 1
ATOM 1685 C C . GLY A 1 210 ? -3.518 3.945 7.937 1.00 77.81 210 GLY A C 1
ATOM 1686 O O . GLY A 1 210 ? -3.563 2.726 8.082 1.00 77.81 210 GLY A O 1
ATOM 1687 N N . SER A 1 211 ? -3.713 4.535 6.758 1.00 80.56 211 SER A N 1
ATOM 1688 C CA . SER A 1 211 ? -3.894 3.801 5.502 1.00 80.56 211 SER A CA 1
ATOM 1689 C C . SER A 1 211 ? -3.262 4.574 4.349 1.00 80.56 211 SER A C 1
ATOM 1691 O O . SER A 1 211 ? -3.482 5.782 4.224 1.00 80.56 211 SER A O 1
ATOM 1693 N N . VAL A 1 212 ? -2.517 3.865 3.498 1.00 79.94 212 VAL A N 1
ATOM 1694 C CA . VAL A 1 212 ? -1.914 4.399 2.265 1.00 79.94 212 VAL A CA 1
ATOM 1695 C C . VAL A 1 212 ? -2.964 4.760 1.209 1.00 79.94 212 VAL A C 1
ATOM 1697 O O . VAL A 1 212 ? -2.740 5.653 0.399 1.00 79.94 212 VAL A O 1
ATOM 1700 N N . MET A 1 213 ? -4.154 4.152 1.273 1.00 78.62 213 MET A N 1
ATOM 1701 C CA . MET A 1 213 ? -5.283 4.466 0.389 1.00 78.62 213 MET A CA 1
ATOM 1702 C C . MET A 1 213 ? -6.156 5.620 0.895 1.00 78.62 213 MET A C 1
ATOM 1704 O O . MET A 1 213 ? -7.141 5.988 0.241 1.00 78.62 213 MET A O 1
ATOM 1708 N N . SER A 1 214 ? -5.868 6.174 2.078 1.00 77.69 214 SER A N 1
ATOM 1709 C CA . SER A 1 214 ? -6.678 7.249 2.653 1.00 77.69 214 SER A CA 1
ATOM 1710 C C . SER A 1 214 ? -6.690 8.464 1.725 1.00 77.69 214 SER A C 1
ATOM 1712 O O . SER A 1 214 ? -5.648 8.975 1.335 1.00 77.69 214 SER A O 1
ATOM 1714 N N . GLY A 1 215 ? -7.885 8.963 1.402 1.00 74.44 215 GLY A N 1
ATOM 1715 C CA . GLY A 1 215 ? -8.041 10.093 0.481 1.00 74.44 215 GLY A CA 1
ATOM 1716 C C . GLY A 1 215 ? -7.889 9.726 -1.000 1.00 74.44 215 GLY A C 1
ATOM 1717 O O . GLY A 1 215 ? -7.912 10.623 -1.844 1.00 74.44 215 GLY A O 1
ATOM 1718 N N . SER A 1 216 ? -7.782 8.434 -1.335 1.00 77.88 216 SER A N 1
ATOM 1719 C CA . SER A 1 216 ? -7.823 7.981 -2.726 1.00 77.88 216 SER A CA 1
ATOM 1720 C C . SER A 1 216 ? -9.140 8.386 -3.394 1.00 77.88 216 SER A C 1
ATOM 1722 O O . SER A 1 216 ? -10.225 8.347 -2.809 1.00 77.88 216 SER A O 1
ATOM 1724 N N . THR A 1 217 ? -9.034 8.817 -4.648 1.00 78.50 217 THR A N 1
ATOM 1725 C CA . THR A 1 217 ? -10.180 9.133 -5.497 1.00 78.50 217 THR A CA 1
ATOM 1726 C C . THR A 1 217 ? -10.060 8.301 -6.755 1.00 78.50 217 THR A C 1
ATOM 1728 O O . THR A 1 217 ? -9.053 8.371 -7.453 1.00 78.50 217 THR A O 1
ATOM 1731 N N . ARG A 1 218 ? -11.098 7.521 -7.053 1.00 78.88 218 ARG A N 1
ATOM 1732 C CA . ARG A 1 218 ? -11.157 6.705 -8.262 1.00 78.88 218 ARG A CA 1
ATOM 1733 C C . ARG A 1 218 ? -12.084 7.352 -9.271 1.00 78.88 218 ARG A C 1
ATOM 1735 O O . ARG A 1 218 ? -13.215 7.705 -8.941 1.00 78.88 218 ARG A O 1
ATOM 1742 N N . ILE A 1 219 ? -11.619 7.456 -10.509 1.00 78.94 219 ILE A N 1
ATOM 1743 C CA . ILE A 1 219 ? -12.423 7.941 -11.625 1.00 78.94 219 ILE A CA 1
ATOM 1744 C C . ILE A 1 219 ? -12.509 6.824 -12.657 1.00 78.94 219 ILE A C 1
ATOM 1746 O O . ILE A 1 219 ? -11.491 6.337 -13.137 1.00 78.94 219 ILE A O 1
ATOM 1750 N N . LEU A 1 220 ? -13.730 6.417 -13.002 1.00 78.88 220 LEU A N 1
ATOM 1751 C CA . LEU A 1 220 ? -13.965 5.488 -14.100 1.00 78.88 220 LEU A CA 1
ATOM 1752 C C . LEU A 1 220 ? -14.220 6.292 -15.372 1.00 78.88 220 LEU A C 1
ATOM 1754 O O . LEU A 1 220 ? -15.132 7.118 -15.406 1.00 78.88 220 LEU A O 1
ATOM 1758 N N . ARG A 1 221 ? -13.430 6.050 -16.417 1.00 75.88 221 ARG A N 1
ATOM 1759 C CA . ARG A 1 221 ? -13.601 6.703 -17.719 1.00 75.88 221 ARG A CA 1
ATOM 1760 C C . ARG A 1 221 ? -13.552 5.677 -18.837 1.00 75.88 221 ARG A C 1
ATOM 1762 O O . ARG A 1 221 ? -12.810 4.703 -18.771 1.00 75.88 221 ARG A O 1
ATOM 1769 N N . ARG A 1 222 ? -14.334 5.927 -19.886 1.00 74.12 222 ARG A N 1
ATOM 1770 C CA . ARG A 1 222 ? -14.127 5.296 -21.194 1.00 74.12 222 ARG A CA 1
ATOM 1771 C C . ARG A 1 222 ? -13.166 6.163 -21.999 1.00 74.12 222 ARG A C 1
ATOM 1773 O O . ARG A 1 222 ? -13.170 7.381 -21.840 1.00 74.12 222 ARG A O 1
ATOM 1780 N N . TRP A 1 223 ? -12.394 5.537 -22.884 1.00 64.75 223 TRP A N 1
ATOM 1781 C CA . TRP A 1 223 ? -11.367 6.185 -23.714 1.00 64.75 223 TRP A CA 1
ATOM 1782 C C . TRP A 1 223 ? -11.842 7.465 -24.432 1.00 64.75 223 TRP A C 1
ATOM 1784 O O . TRP A 1 223 ? -11.069 8.390 -24.640 1.00 64.75 223 TRP A O 1
ATOM 1794 N N . ASN A 1 224 ? -13.131 7.550 -24.773 1.00 63.25 224 ASN A N 1
ATOM 1795 C CA . ASN A 1 224 ? -13.730 8.661 -25.513 1.00 63.25 224 ASN A CA 1
ATOM 1796 C C . ASN A 1 224 ? -14.335 9.786 -24.648 1.00 63.25 224 ASN A C 1
ATOM 1798 O O . ASN A 1 224 ? -15.029 10.647 -25.183 1.00 63.25 224 ASN A O 1
ATOM 1802 N N . GLN A 1 225 ? -14.115 9.800 -23.333 1.00 67.38 225 GLN A N 1
ATOM 1803 C CA . GLN A 1 225 ? -14.613 10.864 -22.456 1.00 67.38 225 GLN A CA 1
ATOM 1804 C C . GLN A 1 225 ? -13.470 11.805 -22.063 1.00 67.38 225 GLN A C 1
ATOM 1806 O O . GLN A 1 225 ? -12.586 11.418 -21.298 1.00 67.38 225 GLN A O 1
ATOM 1811 N N . TRP A 1 226 ? -13.489 13.045 -22.571 1.00 54.38 226 TRP A N 1
ATOM 1812 C CA . TRP A 1 226 ? -12.477 14.058 -22.251 1.00 54.38 226 TRP A CA 1
ATOM 1813 C C . TRP A 1 226 ? -12.332 14.290 -20.741 1.00 54.38 226 TRP A C 1
ATOM 1815 O O . TRP A 1 226 ? -13.298 14.250 -19.971 1.00 54.38 226 TRP A O 1
ATOM 1825 N N . ALA A 1 227 ? -11.093 14.545 -20.319 1.00 57.22 227 ALA A N 1
ATOM 1826 C CA . ALA A 1 227 ? -10.750 14.806 -18.933 1.00 57.22 227 ALA A CA 1
ATOM 1827 C C . ALA A 1 227 ? -11.358 16.140 -18.475 1.00 57.22 227 ALA A C 1
ATOM 1829 O O . ALA A 1 227 ? -10.852 17.214 -18.790 1.00 57.22 227 ALA A O 1
ATOM 1830 N N . GLN A 1 228 ? -12.427 16.088 -17.681 1.00 52.22 228 GLN A N 1
ATOM 1831 C CA . GLN A 1 228 ? -12.751 17.224 -16.823 1.00 52.22 228 GLN A CA 1
ATOM 1832 C C . GLN A 1 228 ? -11.699 17.290 -15.718 1.00 52.22 228 GLN A C 1
ATOM 1834 O O . GLN A 1 228 ? -11.484 16.304 -15.004 1.00 52.22 228 GLN A O 1
ATOM 1839 N N . LYS A 1 229 ? -11.044 18.450 -15.591 1.00 47.06 229 LYS A N 1
ATOM 1840 C CA . LYS A 1 229 ? -10.079 18.749 -14.531 1.00 47.06 229 LYS A CA 1
ATOM 1841 C C . LYS A 1 229 ? -10.799 18.587 -13.195 1.00 47.06 229 LYS A C 1
ATOM 1843 O O . LYS A 1 229 ? -11.564 19.449 -12.775 1.00 47.06 229 LYS A O 1
ATOM 1848 N N . THR A 1 230 ? -10.640 17.423 -12.578 1.00 48.12 230 THR A N 1
ATOM 1849 C CA . THR A 1 230 ? -11.338 17.117 -11.337 1.00 48.12 230 THR A CA 1
ATOM 1850 C C . THR A 1 230 ? -10.448 17.629 -10.220 1.00 48.12 230 THR A C 1
ATOM 1852 O O . THR A 1 230 ? -9.500 16.962 -9.815 1.00 48.12 230 THR A O 1
ATOM 1855 N N . THR A 1 231 ? -10.702 18.850 -9.755 1.00 43.22 231 THR A N 1
ATOM 1856 C CA . THR A 1 231 ? -10.102 19.341 -8.514 1.00 43.22 231 THR A CA 1
ATOM 1857 C C . THR A 1 231 ? -10.795 18.599 -7.378 1.00 43.22 231 THR A C 1
ATOM 1859 O O . THR A 1 231 ? -11.804 19.063 -6.852 1.00 43.22 231 THR A O 1
ATOM 1862 N N . SER A 1 232 ? -10.336 17.394 -7.034 1.00 44.91 232 SER A N 1
ATOM 1863 C CA . SER A 1 232 ? -10.837 16.721 -5.838 1.00 44.91 232 SER A CA 1
ATOM 1864 C C . SER A 1 232 ? -10.338 17.500 -4.619 1.00 44.91 232 SER A C 1
ATOM 1866 O O . SER A 1 232 ? -9.244 17.270 -4.114 1.00 44.91 232 SER A O 1
ATOM 1868 N N . THR A 1 233 ? -11.147 18.440 -4.141 1.00 42.53 233 THR A N 1
ATOM 1869 C CA . THR A 1 233 ? -10.934 19.185 -2.892 1.00 42.53 233 THR A CA 1
ATOM 1870 C C . THR A 1 233 ? -11.191 18.332 -1.646 1.00 42.53 233 THR A C 1
ATOM 1872 O O . THR A 1 233 ? -11.080 18.829 -0.530 1.00 42.53 233 THR A O 1
ATOM 1875 N N . ARG A 1 234 ? -11.506 17.034 -1.788 1.00 45.41 234 ARG A N 1
ATOM 1876 C CA . ARG A 1 234 ? -11.595 16.097 -0.655 1.00 45.41 234 ARG A CA 1
ATOM 1877 C C . ARG A 1 234 ? -10.201 15.667 -0.199 1.00 45.41 234 ARG A C 1
ATOM 1879 O O . ARG A 1 234 ? -9.838 14.500 -0.262 1.00 45.41 234 ARG A O 1
ATOM 1886 N N . THR A 1 235 ? -9.446 16.624 0.326 1.00 45.47 235 THR A N 1
ATOM 1887 C CA . THR A 1 235 ? -8.273 16.402 1.177 1.00 45.47 235 THR A CA 1
ATOM 1888 C C . THR A 1 235 ? -8.754 15.946 2.552 1.00 45.47 235 THR A C 1
ATOM 1890 O O . THR A 1 235 ? -8.757 16.694 3.528 1.00 45.47 235 THR A O 1
ATOM 1893 N N . GLY A 1 236 ? -9.311 14.744 2.618 1.00 48.44 236 GLY A N 1
ATOM 1894 C CA . GLY A 1 236 ? -9.853 14.221 3.856 1.00 48.44 236 GLY A CA 1
ATOM 1895 C C . GLY A 1 236 ? -8.882 13.267 4.519 1.00 48.44 236 GLY A C 1
ATOM 1896 O O . GLY A 1 236 ? -8.743 12.132 4.071 1.00 48.44 236 GLY A O 1
ATOM 1897 N N . TYR A 1 237 ? -8.288 13.705 5.628 1.00 54.28 237 TYR A N 1
ATOM 1898 C CA . TYR A 1 237 ? -7.479 12.936 6.585 1.00 54.28 237 TYR A CA 1
ATOM 1899 C C . TYR A 1 237 ? -8.293 11.849 7.319 1.00 54.28 237 TYR A C 1
ATOM 1901 O O . TYR A 1 237 ? -8.130 11.612 8.514 1.00 54.28 237 TYR A O 1
ATOM 1909 N N . TYR A 1 238 ? -9.234 11.200 6.630 1.00 55.09 238 TYR A N 1
ATOM 1910 C CA . TYR A 1 238 ? -10.331 10.461 7.245 1.00 55.09 238 TYR A CA 1
ATOM 1911 C C . TYR A 1 238 ? -9.883 9.245 8.074 1.00 55.09 238 TYR A C 1
ATOM 1913 O O . TYR A 1 238 ? -10.672 8.802 8.903 1.00 55.09 238 TYR A O 1
ATOM 1921 N N . GLY A 1 239 ? -8.642 8.767 7.905 1.00 57.06 239 GLY A N 1
ATOM 1922 C CA . GLY A 1 239 ? -8.036 7.703 8.717 1.00 57.06 239 GLY A CA 1
ATOM 1923 C C . GLY A 1 239 ? -7.178 8.158 9.908 1.00 57.06 239 GLY A C 1
ATOM 1924 O O . GLY A 1 239 ? -6.795 7.317 10.712 1.00 57.06 239 GLY A O 1
ATOM 1925 N N . TRP A 1 240 ? -6.880 9.456 10.050 1.00 62.28 240 TRP A N 1
ATOM 1926 C CA . TRP A 1 240 ? -5.896 9.962 11.026 1.00 62.28 240 TRP A CA 1
ATOM 1927 C C . TRP A 1 240 ? -6.495 10.858 12.120 1.00 62.28 240 TRP A C 1
ATOM 1929 O O . TRP A 1 240 ? -5.819 11.179 13.095 1.00 62.28 240 TRP A O 1
ATOM 1939 N N . ASN A 1 241 ? -7.763 11.257 11.981 1.00 65.12 241 ASN A N 1
ATOM 1940 C CA . ASN A 1 241 ? -8.403 12.248 12.856 1.00 65.12 241 ASN A CA 1
ATOM 1941 C C . ASN A 1 241 ? -8.478 11.830 14.333 1.00 65.12 241 ASN A C 1
ATOM 1943 O O . ASN A 1 241 ? -8.392 12.686 15.207 1.00 65.12 241 ASN A O 1
ATOM 1947 N N . TRP A 1 242 ? -8.644 10.537 14.622 1.00 60.22 242 TRP A N 1
ATOM 1948 C CA . TRP A 1 242 ? -8.676 10.044 16.003 1.00 60.22 242 TRP A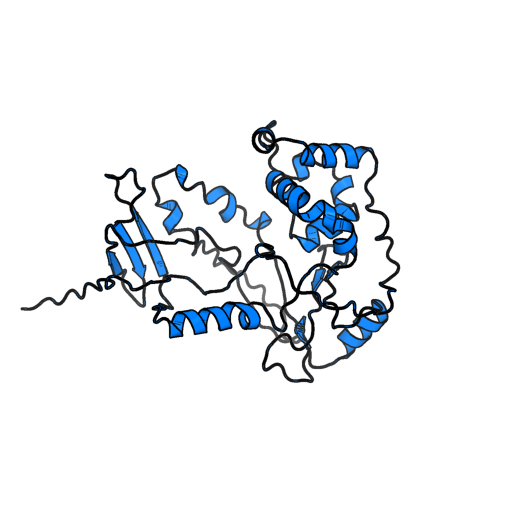 CA 1
ATOM 1949 C C . TRP A 1 242 ? -7.279 10.094 16.642 1.00 60.22 242 TRP A C 1
ATOM 1951 O O . TRP A 1 242 ? -7.141 10.417 17.817 1.00 60.22 242 TRP A O 1
ATOM 1961 N N . ARG A 1 243 ? -6.218 9.865 15.856 1.00 63.94 243 ARG A N 1
ATOM 1962 C CA . ARG A 1 243 ? -4.839 9.853 16.358 1.00 63.94 243 ARG A CA 1
ATOM 1963 C C . ARG A 1 243 ? -4.370 11.236 16.805 1.00 63.94 243 ARG A C 1
ATOM 1965 O O . ARG A 1 243 ? -3.595 11.330 17.745 1.00 63.94 243 ARG A O 1
ATOM 1972 N N . GLN A 1 244 ? -4.882 12.306 16.194 1.00 62.06 244 GLN A N 1
ATOM 1973 C CA . GLN A 1 244 ? -4.595 13.687 16.615 1.00 62.06 244 GLN A CA 1
ATOM 1974 C C . GLN A 1 244 ? -5.077 14.002 18.039 1.00 62.06 244 GLN A C 1
ATOM 1976 O O . GLN A 1 244 ? -4.619 14.974 18.630 1.00 62.06 244 GLN A O 1
ATOM 1981 N N . LYS A 1 245 ? -6.011 13.208 18.573 1.00 65.75 245 LYS A N 1
ATOM 1982 C CA . LYS A 1 245 ? -6.600 13.405 19.899 1.00 65.75 245 LYS A CA 1
ATOM 1983 C C . LYS A 1 245 ? -5.964 12.531 20.976 1.00 65.75 245 LYS A C 1
ATOM 1985 O O . LYS A 1 245 ? -6.303 12.689 22.145 1.00 65.75 245 LYS A O 1
ATOM 1990 N N . MET A 1 246 ? -5.059 11.621 20.606 1.00 66.88 246 MET A N 1
ATOM 1991 C CA . MET A 1 246 ? -4.366 10.800 21.591 1.00 66.88 246 MET A CA 1
ATOM 1992 C C . MET A 1 246 ? -3.295 11.625 22.315 1.00 66.88 246 MET A C 1
ATOM 1994 O O . MET A 1 246 ? -2.453 12.235 21.657 1.00 66.88 246 MET A O 1
ATOM 1998 N N . PRO A 1 247 ? -3.304 11.642 23.659 1.00 59.91 247 PRO A N 1
ATOM 1999 C CA . PRO A 1 247 ? -2.430 12.514 24.441 1.00 59.91 247 PRO A CA 1
ATOM 2000 C C . PRO A 1 247 ? -0.983 12.007 24.550 1.00 59.91 247 PRO A C 1
ATOM 2002 O O . PRO A 1 247 ? -0.095 12.797 24.859 1.00 59.91 247 PRO A O 1
ATOM 2005 N N . ASN A 1 248 ? -0.730 10.714 24.314 1.00 66.94 248 ASN A N 1
ATOM 2006 C CA . ASN A 1 248 ? 0.570 10.096 24.581 1.00 66.94 248 ASN A CA 1
ATOM 2007 C C . ASN A 1 248 ? 1.485 10.105 23.336 1.00 66.94 248 ASN A C 1
ATOM 2009 O O . ASN A 1 248 ? 1.130 9.580 22.276 1.00 66.94 248 ASN A O 1
ATOM 2013 N N . SER A 1 249 ? 2.685 10.676 23.487 1.00 66.50 249 SER A N 1
ATOM 2014 C CA . SER A 1 249 ? 3.732 10.722 22.460 1.00 66.50 249 SER A CA 1
ATOM 2015 C C . SER A 1 249 ? 4.308 9.342 22.114 1.00 66.50 249 SER A C 1
ATOM 2017 O O . SER A 1 249 ? 4.847 9.175 21.017 1.00 66.50 249 SER A O 1
ATOM 2019 N N . GLU A 1 250 ? 4.143 8.340 22.986 1.00 77.25 250 GLU A N 1
ATOM 2020 C CA . GLU A 1 250 ? 4.587 6.954 22.769 1.00 77.25 250 GLU A CA 1
ATOM 2021 C C . GLU A 1 250 ? 3.907 6.291 21.559 1.00 77.25 250 GLU A C 1
ATOM 2023 O O . GLU A 1 250 ? 4.498 5.428 20.912 1.00 77.25 250 GLU A O 1
ATOM 2028 N N . PHE A 1 251 ? 2.704 6.731 21.171 1.00 75.88 251 PHE A N 1
ATOM 2029 C CA . PHE A 1 251 ? 2.011 6.213 19.984 1.00 75.88 251 PHE A CA 1
ATOM 2030 C C . PHE A 1 251 ? 2.536 6.801 18.666 1.00 75.88 251 PHE A C 1
ATOM 2032 O O . PHE A 1 251 ? 1.997 6.515 17.593 1.00 75.88 251 PHE A O 1
ATOM 2039 N N . GLY A 1 252 ? 3.589 7.621 18.718 1.00 78.38 252 GLY A N 1
ATOM 2040 C CA . GLY A 1 252 ? 4.270 8.208 17.570 1.00 78.38 252 GLY A CA 1
ATOM 2041 C C . GLY A 1 252 ? 3.508 9.356 16.901 1.00 78.38 252 GLY A C 1
ATOM 2042 O O . GLY A 1 252 ? 2.320 9.585 17.132 1.00 78.38 252 GLY A O 1
ATOM 2043 N N . ASN A 1 253 ? 4.193 10.063 16.001 1.00 78.25 253 ASN A N 1
ATOM 2044 C CA . ASN A 1 253 ? 3.669 11.266 15.357 1.00 78.25 253 ASN A CA 1
ATOM 2045 C C . ASN A 1 253 ? 3.072 10.984 13.964 1.00 78.25 253 ASN A C 1
ATOM 2047 O O . ASN A 1 253 ? 3.794 10.705 13.006 1.00 78.25 253 ASN A O 1
ATOM 2051 N N . ALA A 1 254 ? 1.750 11.123 13.836 1.00 78.31 254 ALA A N 1
ATOM 2052 C CA . ALA A 1 254 ? 1.027 10.987 12.570 1.00 78.31 254 ALA A CA 1
ATOM 2053 C C . ALA A 1 254 ? 1.427 12.022 11.504 1.00 78.31 254 ALA A C 1
ATOM 2055 O O . ALA A 1 254 ? 1.426 11.713 10.309 1.00 78.31 254 ALA A O 1
ATOM 2056 N N . TYR A 1 255 ? 1.781 13.243 11.922 1.00 79.00 255 TYR A N 1
ATOM 2057 C CA . TYR A 1 255 ? 2.054 14.358 11.013 1.00 79.00 255 TYR A CA 1
ATOM 2058 C C . TYR A 1 255 ? 3.272 14.114 10.119 1.00 79.00 255 TYR A C 1
ATOM 2060 O O . TYR A 1 255 ? 3.316 14.638 9.006 1.00 79.00 255 TYR A O 1
ATOM 2068 N N . ASN A 1 256 ? 4.197 13.249 10.547 1.00 80.00 256 ASN A N 1
ATOM 2069 C CA . ASN A 1 256 ? 5.342 12.825 9.739 1.00 80.00 256 ASN A CA 1
ATOM 2070 C C . ASN A 1 256 ? 4.923 12.127 8.431 1.00 80.00 256 ASN A C 1
ATOM 2072 O O . ASN A 1 256 ? 5.686 12.143 7.468 1.00 80.00 256 ASN A O 1
ATOM 2076 N N . PHE A 1 257 ? 3.716 11.552 8.385 1.00 79.56 257 PHE A N 1
ATOM 2077 C CA . PHE A 1 257 ? 3.219 10.773 7.249 1.00 79.56 257 PHE A CA 1
ATOM 2078 C C . PHE A 1 257 ? 2.083 11.478 6.506 1.00 79.56 257 PHE A C 1
ATOM 2080 O O . PHE A 1 257 ? 2.072 11.518 5.277 1.00 79.56 257 PHE A O 1
ATOM 2087 N N . CYS A 1 258 ? 1.112 12.043 7.232 1.00 74.50 258 CYS A N 1
ATOM 2088 C CA . CYS A 1 258 ? -0.132 12.496 6.609 1.00 74.50 258 CYS A CA 1
ATOM 2089 C C . CYS A 1 258 ? -0.077 13.919 6.027 1.00 74.50 258 CYS A C 1
ATOM 2091 O O . CYS A 1 258 ? -0.906 14.240 5.182 1.00 74.50 258 CYS A O 1
ATOM 2093 N N . MET A 1 259 ? 0.897 14.755 6.409 1.00 76.12 259 MET A N 1
ATOM 2094 C CA . MET A 1 259 ? 0.975 16.156 5.949 1.00 76.12 259 MET A CA 1
ATOM 2095 C C . MET A 1 259 ? 1.793 16.358 4.668 1.00 76.12 259 MET A C 1
ATOM 2097 O O . MET A 1 259 ? 1.726 17.422 4.057 1.00 76.12 259 MET A O 1
ATOM 2101 N N . ARG A 1 260 ? 2.558 15.352 4.228 1.00 79.25 260 ARG A N 1
ATOM 2102 C CA . ARG A 1 260 ? 3.486 15.450 3.084 1.00 79.25 260 ARG A CA 1
ATOM 2103 C C . ARG A 1 260 ? 2.877 14.868 1.807 1.00 79.25 260 ARG A C 1
ATOM 2105 O O . ARG A 1 260 ? 3.482 14.036 1.141 1.00 79.25 260 ARG A O 1
ATOM 2112 N N . MET A 1 261 ? 1.660 15.300 1.464 1.00 78.94 261 MET A N 1
ATOM 2113 C CA . MET A 1 261 ? 0.875 14.712 0.364 1.00 78.94 261 MET A CA 1
ATOM 2114 C C . MET A 1 261 ? 1.599 14.711 -0.989 1.00 78.94 261 MET A C 1
ATOM 2116 O O . MET A 1 261 ? 1.445 13.768 -1.756 1.00 78.94 261 MET A O 1
ATOM 2120 N N . SER A 1 262 ? 2.384 15.744 -1.302 1.00 81.56 262 SER A N 1
ATOM 2121 C CA . SER A 1 262 ? 3.152 15.801 -2.556 1.00 81.56 262 SER A CA 1
ATOM 2122 C C . SER A 1 262 ? 4.227 14.719 -2.658 1.00 81.56 262 SER A C 1
ATOM 2124 O O . SER A 1 262 ? 4.652 14.398 -3.758 1.00 81.56 262 SER A O 1
ATOM 2126 N N . GLU A 1 263 ? 4.665 14.172 -1.525 1.00 84.00 263 GLU A N 1
ATOM 2127 C CA . GLU A 1 263 ? 5.751 13.194 -1.425 1.00 84.00 263 GLU A CA 1
ATOM 2128 C C . GLU A 1 263 ? 5.237 11.761 -1.215 1.00 84.00 263 GLU A C 1
ATOM 2130 O O . GLU A 1 263 ? 5.974 10.799 -1.419 1.00 84.00 263 GLU A O 1
ATOM 2135 N N . SER A 1 264 ? 3.976 11.610 -0.800 1.00 82.12 264 SER A N 1
ATOM 2136 C CA . SER A 1 264 ? 3.332 10.316 -0.536 1.00 82.12 264 SER A CA 1
ATOM 2137 C C . SER A 1 264 ? 2.244 9.944 -1.544 1.00 82.12 264 SER A C 1
ATOM 2139 O O . SER A 1 264 ? 1.718 8.834 -1.498 1.00 82.12 264 SER A O 1
ATOM 2141 N N . ARG A 1 265 ? 1.889 10.848 -2.463 1.00 83.81 265 ARG A N 1
ATOM 2142 C CA . ARG A 1 265 ? 0.874 10.583 -3.483 1.00 83.81 265 ARG A CA 1
ATOM 2143 C C . ARG A 1 265 ? 1.457 9.790 -4.647 1.00 83.81 265 ARG A C 1
ATOM 2145 O O . ARG A 1 265 ? 2.422 10.212 -5.278 1.00 83.81 265 ARG A O 1
ATOM 2152 N N . LEU A 1 266 ? 0.773 8.703 -4.979 1.00 82.88 266 LEU A N 1
ATOM 2153 C CA . LEU A 1 266 ? 0.955 7.938 -6.203 1.00 82.88 266 LEU A CA 1
ATOM 2154 C C . LEU A 1 266 ? -0.332 8.007 -7.030 1.00 82.88 266 LEU A C 1
ATOM 2156 O O . LEU A 1 266 ? -1.434 8.070 -6.480 1.00 82.88 266 LEU A O 1
ATOM 2160 N N . GLU A 1 267 ? -0.190 8.006 -8.351 1.00 86.12 267 GLU A N 1
ATOM 2161 C CA . GLU A 1 267 ? -1.305 7.835 -9.275 1.00 86.12 267 GLU A CA 1
ATOM 2162 C C . GLU A 1 267 ? -1.142 6.507 -10.005 1.00 86.12 267 GLU A C 1
ATOM 2164 O O . GLU A 1 267 ? -0.072 6.200 -10.526 1.00 86.12 267 GLU A O 1
ATOM 2169 N N . SER A 1 268 ? -2.211 5.720 -10.019 1.00 87.88 268 SER A N 1
ATOM 2170 C CA . SER A 1 268 ? -2.290 4.467 -10.753 1.00 87.88 268 SER A CA 1
ATOM 2171 C C . SER A 1 268 ? -3.550 4.454 -11.602 1.00 87.88 268 SER A C 1
ATOM 2173 O O . SER A 1 268 ? -4.522 5.174 -11.350 1.00 87.88 268 SER A O 1
ATOM 2175 N N . PHE A 1 269 ? -3.532 3.620 -12.629 1.00 89.19 269 PHE A N 1
ATOM 2176 C CA . PHE A 1 269 ? -4.696 3.358 -13.447 1.00 89.19 269 PHE A CA 1
ATOM 2177 C C . PHE A 1 269 ? -4.759 1.876 -13.774 1.00 89.19 269 PHE A C 1
ATOM 2179 O O . PHE A 1 269 ? -3.751 1.179 -13.754 1.00 89.19 269 PHE A O 1
ATOM 2186 N N . THR A 1 270 ? -5.967 1.419 -14.076 1.00 90.75 270 THR A N 1
ATOM 2187 C CA . THR A 1 270 ? -6.229 0.057 -14.526 1.00 90.75 270 THR A CA 1
ATOM 2188 C C . THR A 1 270 ? -6.943 0.151 -15.859 1.00 90.75 270 THR A C 1
ATOM 2190 O O . THR A 1 270 ? -7.971 0.826 -15.979 1.00 90.75 270 THR A O 1
ATOM 2193 N N . VAL A 1 271 ? -6.389 -0.500 -16.870 1.00 91.06 271 VAL A N 1
ATOM 2194 C CA . VAL A 1 271 ? -6.918 -0.531 -18.226 1.00 91.06 271 VAL A CA 1
ATOM 2195 C C . VAL A 1 271 ? -7.635 -1.852 -18.435 1.00 91.06 271 VAL A C 1
ATOM 2197 O O . VAL A 1 271 ? -7.088 -2.922 -18.209 1.00 91.06 271 VAL A O 1
ATOM 2200 N N . THR A 1 272 ? -8.877 -1.783 -18.907 1.00 92.25 272 THR A N 1
ATOM 2201 C CA . THR A 1 272 ? -9.650 -2.960 -19.311 1.00 92.25 272 THR A CA 1
ATOM 2202 C C . THR A 1 272 ? -9.843 -2.931 -20.818 1.00 92.25 272 THR A C 1
ATOM 2204 O O . THR A 1 272 ? -10.539 -2.059 -21.347 1.00 92.25 272 THR A O 1
ATOM 2207 N N . LEU A 1 273 ? -9.230 -3.882 -21.514 1.00 92.19 273 LEU A N 1
ATOM 2208 C CA . LEU A 1 273 ? -9.269 -3.994 -22.968 1.00 92.19 273 LEU A CA 1
ATOM 2209 C C . LEU A 1 273 ? -10.102 -5.200 -23.394 1.00 92.19 273 LEU A C 1
ATOM 2211 O O . LEU A 1 273 ? -10.108 -6.228 -22.730 1.00 92.19 273 LEU A O 1
ATOM 2215 N N . ARG A 1 274 ? -10.788 -5.071 -24.534 1.00 91.94 274 ARG A N 1
ATOM 2216 C CA . ARG A 1 274 ? -11.434 -6.193 -25.246 1.00 91.94 274 ARG A CA 1
ATOM 2217 C C . ARG A 1 274 ? -10.657 -6.642 -26.484 1.00 91.94 274 ARG A C 1
ATOM 2219 O O . ARG A 1 274 ? -11.067 -7.570 -27.167 1.00 91.94 274 ARG A O 1
ATOM 2226 N N . ASN A 1 275 ? -9.605 -5.905 -26.835 1.00 87.56 275 ASN A N 1
ATOM 2227 C CA . ASN A 1 275 ? -8.807 -6.140 -28.028 1.00 87.56 275 ASN A CA 1
ATOM 2228 C C . ASN A 1 275 ? -7.405 -6.612 -27.601 1.00 87.56 275 ASN A C 1
ATOM 2230 O O . ASN A 1 275 ? -6.741 -5.863 -26.878 1.00 87.56 275 ASN A O 1
ATOM 2234 N N . PRO A 1 276 ? -6.936 -7.779 -28.083 1.00 87.31 276 PRO A N 1
ATOM 2235 C CA . PRO A 1 276 ? -5.628 -8.323 -27.731 1.00 87.31 276 PRO A CA 1
ATOM 2236 C C . PRO A 1 276 ? -4.436 -7.590 -28.358 1.00 87.31 276 PRO A C 1
ATOM 2238 O O . PRO A 1 276 ? -3.303 -7.900 -28.014 1.00 87.31 276 PRO A O 1
ATOM 2241 N N . THR A 1 277 ? -4.637 -6.608 -29.251 1.00 90.56 277 THR A N 1
ATOM 2242 C CA . THR A 1 277 ? -3.538 -5.906 -29.945 1.00 90.56 277 THR A CA 1
ATOM 2243 C C . THR A 1 277 ? -2.461 -5.380 -28.996 1.00 90.56 277 THR A C 1
ATOM 2245 O O . THR A 1 277 ? -1.284 -5.452 -29.336 1.00 90.56 277 THR A O 1
ATOM 2248 N N . PHE A 1 278 ? -2.838 -4.849 -27.828 1.00 89.00 278 PHE A N 1
ATOM 2249 C CA . PHE A 1 278 ? -1.856 -4.367 -26.854 1.00 89.00 278 PHE A CA 1
ATOM 2250 C C . PHE A 1 278 ? -1.001 -5.509 -26.301 1.00 89.00 278 PHE A C 1
ATOM 2252 O O . PHE A 1 278 ? 0.218 -5.416 -26.355 1.00 89.00 278 PHE A O 1
ATOM 2259 N N . PHE A 1 279 ? -1.630 -6.587 -25.827 1.00 86.88 279 PHE A N 1
ATOM 2260 C CA . PHE A 1 279 ? -0.920 -7.728 -25.251 1.00 86.88 279 PHE A CA 1
ATOM 2261 C C . PHE A 1 279 ? -0.060 -8.440 -26.293 1.00 86.88 279 PHE A C 1
ATOM 2263 O O . PHE A 1 279 ? 1.092 -8.720 -26.007 1.00 86.88 279 PHE A O 1
ATOM 2270 N N . ASN A 1 280 ? -0.557 -8.642 -27.516 1.00 87.50 280 ASN A N 1
ATOM 2271 C CA . ASN A 1 280 ? 0.240 -9.247 -28.586 1.00 87.50 280 ASN A CA 1
ATOM 2272 C C . ASN A 1 280 ? 1.500 -8.420 -28.869 1.00 87.50 280 ASN A C 1
ATOM 2274 O O . ASN A 1 280 ? 2.599 -8.954 -28.852 1.00 87.50 280 ASN A O 1
ATOM 2278 N N . ARG A 1 281 ? 1.353 -7.096 -29.028 1.00 87.62 281 ARG A N 1
ATOM 2279 C CA . ARG A 1 281 ? 2.506 -6.204 -29.217 1.00 87.62 281 ARG A CA 1
ATOM 2280 C C . ARG A 1 281 ? 3.434 -6.179 -28.013 1.00 87.62 281 ARG A C 1
ATOM 2282 O O . ARG A 1 281 ? 4.626 -5.991 -28.193 1.00 87.62 281 ARG A O 1
ATOM 2289 N N . PHE A 1 282 ? 2.891 -6.284 -26.805 1.00 84.62 282 PHE A N 1
ATOM 2290 C CA . PHE A 1 282 ? 3.694 -6.331 -25.594 1.00 84.62 282 PHE A CA 1
ATOM 2291 C C . PHE A 1 282 ? 4.589 -7.570 -25.609 1.00 84.62 282 PHE A C 1
ATOM 2293 O O . PHE A 1 282 ? 5.795 -7.401 -25.520 1.00 84.62 282 PHE A O 1
ATOM 2300 N N . ILE A 1 283 ? 4.020 -8.757 -25.844 1.00 82.12 283 ILE A N 1
ATOM 2301 C CA . ILE A 1 283 ? 4.763 -10.023 -25.959 1.00 82.12 283 ILE A CA 1
ATOM 2302 C C . ILE A 1 283 ? 5.816 -9.934 -27.065 1.00 82.12 283 ILE A C 1
ATOM 2304 O O . ILE A 1 283 ? 6.975 -10.239 -26.818 1.00 82.12 283 ILE A O 1
ATOM 2308 N N . ASP A 1 284 ? 5.430 -9.458 -28.255 1.00 84.38 284 ASP A N 1
ATOM 2309 C CA . ASP A 1 284 ? 6.341 -9.306 -29.398 1.00 84.38 284 ASP A CA 1
ATOM 2310 C C . ASP A 1 284 ? 7.523 -8.371 -29.083 1.00 84.38 284 ASP A C 1
ATOM 2312 O O . ASP A 1 284 ? 8.596 -8.492 -29.669 1.00 84.38 284 ASP A O 1
ATOM 2316 N N . LEU A 1 285 ? 7.313 -7.386 -28.203 1.00 81.06 285 LEU A N 1
ATOM 2317 C CA . LEU A 1 285 ? 8.348 -6.446 -27.786 1.00 81.06 285 LEU A CA 1
ATOM 2318 C C . LEU A 1 285 ? 9.189 -6.988 -26.638 1.00 81.06 285 LEU A C 1
ATOM 2320 O O . LEU A 1 285 ? 10.367 -6.658 -26.578 1.00 81.06 285 LEU A O 1
ATOM 2324 N N . THR A 1 286 ? 8.600 -7.727 -25.699 1.00 74.31 286 THR A N 1
ATOM 2325 C CA . THR A 1 286 ? 9.275 -8.125 -24.460 1.00 74.31 286 THR A CA 1
ATOM 2326 C C . THR A 1 286 ? 9.909 -9.505 -24.515 1.00 74.31 286 THR A C 1
ATOM 2328 O O . THR A 1 286 ? 10.748 -9.798 -23.660 1.00 74.31 286 THR A O 1
ATOM 2331 N N . ASP A 1 287 ? 9.504 -10.331 -25.486 1.00 70.81 287 ASP A N 1
ATOM 2332 C CA . ASP A 1 287 ? 9.677 -11.791 -25.482 1.00 70.81 287 ASP A CA 1
ATOM 2333 C C . ASP A 1 287 ? 9.203 -12.425 -24.160 1.00 70.81 287 ASP A C 1
ATOM 2335 O O . ASP A 1 287 ? 9.594 -13.530 -23.783 1.00 70.81 287 ASP A O 1
ATOM 2339 N N . ASP A 1 288 ? 8.351 -11.695 -23.437 1.00 68.19 288 ASP A N 1
ATOM 2340 C CA . ASP A 1 288 ? 7.856 -12.062 -22.126 1.00 68.19 288 ASP A CA 1
ATOM 2341 C C . ASP A 1 288 ? 6.400 -12.465 -22.279 1.00 68.19 288 ASP A C 1
ATOM 2343 O O . ASP A 1 288 ? 5.564 -11.686 -22.754 1.00 68.19 288 ASP A O 1
ATOM 2347 N N . GLU A 1 289 ? 6.094 -13.705 -21.918 1.00 63.25 289 GLU A N 1
ATOM 2348 C CA . GLU A 1 289 ? 4.724 -14.171 -22.002 1.00 63.25 289 GLU A CA 1
ATOM 2349 C C . GLU A 1 289 ? 3.851 -13.381 -21.009 1.00 63.25 289 GLU A C 1
ATOM 2351 O O . GLU A 1 289 ? 4.300 -13.062 -19.907 1.00 63.25 289 GLU A O 1
ATOM 2356 N N . PRO A 1 290 ? 2.562 -13.119 -21.308 1.00 55.19 290 PRO A N 1
ATOM 2357 C CA . PRO A 1 290 ? 1.655 -12.345 -20.441 1.00 55.19 290 PRO A CA 1
ATOM 2358 C C . PRO A 1 290 ? 1.460 -12.927 -19.035 1.00 55.19 290 PRO A C 1
ATOM 2360 O O . PRO A 1 290 ? 0.747 -12.364 -18.206 1.00 55.19 290 PRO A O 1
ATOM 2363 N N . TYR A 1 291 ? 2.022 -14.106 -18.801 1.00 56.56 291 TYR A N 1
ATOM 2364 C CA . TYR A 1 291 ? 1.818 -14.969 -17.657 1.00 56.56 291 TYR A CA 1
ATOM 2365 C C . TYR A 1 291 ? 2.946 -14.864 -16.626 1.00 56.56 291 TYR A C 1
ATOM 2367 O O . TYR A 1 291 ? 2.772 -15.343 -15.508 1.00 56.56 291 TYR A O 1
ATOM 2375 N N . THR A 1 292 ? 4.068 -14.220 -16.958 1.00 59.50 292 THR A N 1
ATOM 2376 C CA . THR A 1 292 ? 5.224 -14.060 -16.053 1.00 59.50 292 THR A CA 1
ATOM 2377 C C . THR A 1 292 ? 5.050 -12.916 -15.064 1.00 59.50 292 THR A C 1
ATOM 2379 O O . THR A 1 292 ? 5.707 -12.878 -14.023 1.00 59.50 292 THR A O 1
ATOM 2382 N N . GLY A 1 293 ? 4.126 -11.994 -15.347 1.00 56.97 293 GLY A N 1
ATOM 2383 C CA . GLY A 1 293 ? 3.857 -10.895 -14.447 1.00 56.97 293 GLY A CA 1
ATOM 2384 C C . GLY A 1 293 ? 4.738 -9.659 -14.647 1.00 56.97 293 GLY A C 1
ATOM 2385 O O . GLY A 1 293 ? 4.921 -8.902 -13.698 1.00 56.97 293 GLY A O 1
ATOM 2386 N N . ALA A 1 294 ? 5.308 -9.439 -15.825 1.00 66.06 294 ALA A N 1
ATOM 2387 C CA . ALA A 1 294 ? 6.251 -8.353 -16.091 1.00 66.06 294 ALA A CA 1
ATOM 2388 C C . ALA A 1 294 ? 5.910 -7.012 -15.395 1.00 66.06 294 ALA A C 1
ATOM 2390 O O . ALA A 1 294 ? 4.823 -6.455 -15.586 1.00 66.06 294 ALA A O 1
ATOM 2391 N N . LEU A 1 295 ? 6.853 -6.480 -14.606 1.00 77.56 295 LEU A N 1
ATOM 2392 C CA . LEU A 1 295 ? 6.878 -5.066 -14.230 1.00 77.56 295 LEU A CA 1
ATOM 2393 C C . LEU A 1 295 ? 7.821 -4.350 -15.199 1.00 77.56 295 LEU A C 1
ATOM 2395 O O . LEU A 1 295 ? 9.040 -4.455 -15.094 1.00 77.56 295 LEU A O 1
ATOM 2399 N N . VAL A 1 296 ? 7.260 -3.619 -16.157 1.00 81.31 296 VAL A N 1
ATOM 2400 C CA . VAL A 1 296 ? 8.034 -2.910 -17.180 1.00 81.31 296 VAL A CA 1
ATOM 2401 C C . VAL A 1 296 ? 8.126 -1.441 -16.826 1.00 81.31 296 VAL A C 1
ATOM 2403 O O . VAL A 1 296 ? 7.120 -0.739 -16.784 1.00 81.31 296 VAL A O 1
ATOM 2406 N N . THR A 1 297 ? 9.348 -0.962 -16.609 1.00 83.69 297 THR A N 1
ATOM 2407 C CA . THR A 1 297 ? 9.629 0.451 -16.337 1.00 83.69 297 THR A CA 1
ATOM 2408 C C . THR A 1 297 ? 10.092 1.164 -17.607 1.00 83.69 297 THR A C 1
ATOM 2410 O O . THR A 1 297 ? 11.106 0.798 -18.202 1.00 83.69 297 THR A O 1
ATOM 2413 N N . LEU A 1 298 ? 9.408 2.245 -17.986 1.00 87.94 298 LEU A N 1
ATOM 2414 C CA . LEU A 1 298 ? 9.856 3.161 -19.037 1.00 87.94 298 LEU A CA 1
ATOM 2415 C C . LEU A 1 298 ? 10.824 4.189 -18.437 1.00 87.94 298 LEU A C 1
ATOM 2417 O O . LEU A 1 298 ? 10.429 5.305 -18.088 1.00 87.94 298 LEU A O 1
ATOM 2421 N N . LYS A 1 299 ? 12.097 3.799 -18.300 1.00 85.31 299 LYS A N 1
ATOM 2422 C CA . LYS A 1 299 ? 13.130 4.579 -17.589 1.00 85.31 299 LYS A CA 1
ATOM 2423 C C . LYS A 1 299 ? 13.334 6.008 -18.113 1.00 85.31 299 LYS A C 1
ATOM 2425 O O . LYS A 1 299 ? 13.610 6.902 -17.324 1.00 85.31 299 LYS A O 1
ATOM 2430 N N . ASP A 1 300 ? 13.151 6.219 -19.417 1.00 86.44 300 ASP A N 1
ATOM 2431 C CA . ASP A 1 300 ? 13.363 7.516 -20.078 1.00 86.44 300 ASP A CA 1
ATOM 2432 C C . ASP A 1 300 ? 12.071 8.353 -20.165 1.00 86.44 300 ASP A C 1
ATOM 2434 O O . ASP A 1 300 ? 12.034 9.407 -20.801 1.00 86.44 300 ASP A O 1
ATOM 2438 N N . SER A 1 301 ? 10.979 7.893 -19.544 1.00 89.25 301 SER A N 1
ATOM 2439 C CA . SER A 1 301 ? 9.735 8.660 -19.475 1.00 89.25 301 SER A CA 1
ATOM 2440 C C . SER A 1 301 ? 9.816 9.758 -18.413 1.00 89.25 301 SER A C 1
ATOM 2442 O O . SER A 1 301 ? 10.298 9.540 -17.304 1.00 89.25 301 SER A O 1
ATOM 2444 N N . ASN A 1 302 ? 9.245 10.931 -18.707 1.00 87.62 302 ASN A N 1
ATOM 2445 C CA . ASN A 1 302 ? 9.200 12.057 -17.761 1.00 87.62 302 ASN A CA 1
ATOM 2446 C C . ASN A 1 302 ? 8.463 11.736 -16.448 1.00 87.62 302 ASN A C 1
ATOM 2448 O O . ASN A 1 302 ? 8.617 12.457 -15.467 1.00 87.62 302 ASN A O 1
ATOM 2452 N N . TRP A 1 303 ? 7.621 10.701 -16.442 1.00 86.69 303 TRP A N 1
ATOM 2453 C CA . TRP A 1 303 ? 6.843 10.281 -15.276 1.00 86.69 303 TRP A CA 1
ATOM 2454 C C . TRP A 1 303 ? 7.436 9.067 -14.560 1.00 86.69 303 TRP A C 1
ATOM 2456 O O . TRP A 1 303 ? 6.844 8.623 -13.583 1.00 86.69 303 TRP A O 1
ATOM 2466 N N . LEU A 1 304 ? 8.564 8.525 -15.042 1.00 86.50 304 LEU A N 1
ATOM 2467 C CA . LEU A 1 304 ? 9.123 7.245 -14.593 1.00 86.50 304 LEU A CA 1
ATOM 2468 C C . LEU A 1 304 ? 8.029 6.167 -14.483 1.00 86.50 304 LEU A C 1
ATOM 2470 O O . LEU A 1 304 ? 7.793 5.544 -13.450 1.00 86.50 304 LEU A O 1
ATOM 2474 N N . PHE A 1 305 ? 7.285 6.028 -15.574 1.00 87.56 305 PHE A N 1
ATOM 2475 C CA . PHE A 1 305 ? 6.077 5.232 -15.634 1.00 87.56 305 PHE A CA 1
ATOM 2476 C C . PHE A 1 305 ? 6.388 3.730 -15.658 1.00 87.56 305 PHE A C 1
ATOM 2478 O O . PHE A 1 305 ? 7.292 3.292 -16.373 1.00 87.56 305 PHE A O 1
ATOM 2485 N N . SER A 1 306 ? 5.610 2.947 -14.905 1.00 86.38 306 SER A N 1
ATOM 2486 C CA . SER A 1 306 ? 5.741 1.490 -14.829 1.00 86.38 306 SER A CA 1
ATOM 2487 C C . SER A 1 306 ? 4.414 0.791 -15.117 1.00 86.38 306 SER A C 1
ATOM 2489 O O . SER A 1 306 ? 3.363 1.210 -14.634 1.00 86.38 306 SER A O 1
ATOM 2491 N N . LEU A 1 307 ? 4.478 -0.284 -15.898 1.00 85.75 307 LEU A N 1
ATOM 2492 C CA . LEU A 1 307 ? 3.359 -1.155 -16.247 1.00 85.75 307 LEU A CA 1
ATOM 2493 C C . LEU A 1 307 ? 3.503 -2.482 -15.519 1.00 85.75 307 LEU A C 1
ATOM 2495 O O . LEU A 1 307 ? 4.551 -3.110 -15.616 1.00 85.75 307 LEU A O 1
ATOM 2499 N N . SER A 1 308 ? 2.448 -2.921 -14.842 1.00 83.81 308 SER A N 1
ATOM 2500 C CA . SER A 1 308 ? 2.364 -4.273 -14.294 1.00 83.81 308 SER A CA 1
ATOM 2501 C C . SER A 1 308 ? 1.421 -5.081 -15.168 1.00 83.81 308 SER A C 1
ATOM 2503 O O . SER A 1 308 ? 0.260 -4.710 -15.302 1.00 83.81 308 SER A O 1
ATOM 2505 N N . ILE A 1 309 ? 1.910 -6.156 -15.782 1.00 82.31 309 ILE A N 1
ATOM 2506 C CA . ILE A 1 309 ? 1.103 -7.028 -16.640 1.00 82.31 309 ILE A CA 1
ATOM 2507 C C . ILE A 1 309 ? 0.858 -8.340 -15.890 1.00 82.31 309 ILE A C 1
ATOM 2509 O O . ILE A 1 309 ? 1.690 -9.241 -15.959 1.00 82.31 309 ILE A O 1
ATOM 2513 N N . PRO A 1 310 ? -0.225 -8.464 -15.101 1.00 82.06 310 PRO A N 1
ATOM 2514 C CA . PRO A 1 310 ? -0.475 -9.670 -14.329 1.00 82.06 310 PRO A CA 1
ATOM 2515 C C . PRO A 1 310 ? -0.974 -10.815 -15.214 1.00 82.06 310 PRO A C 1
ATOM 2517 O O . PRO A 1 310 ? -1.544 -10.599 -16.288 1.00 82.06 310 PRO A O 1
ATOM 2520 N N . HIS A 1 311 ? -0.856 -12.034 -14.686 1.00 82.44 311 HIS A N 1
ATOM 2521 C CA . HIS A 1 311 ? -1.489 -13.214 -15.260 1.00 82.44 311 HIS A CA 1
ATOM 2522 C C . HIS A 1 311 ? -3.000 -12.986 -15.453 1.00 82.44 311 HIS A C 1
ATOM 2524 O O . HIS A 1 311 ? -3.684 -12.469 -14.565 1.00 82.44 311 HIS A O 1
ATOM 2530 N N . GLN A 1 312 ? -3.524 -13.393 -16.612 1.00 86.38 312 GLN A N 1
ATOM 2531 C CA . GLN A 1 312 ? -4.944 -13.285 -16.945 1.00 86.38 312 GLN A CA 1
ATOM 2532 C C . GLN A 1 312 ? -5.645 -14.641 -16.768 1.00 86.38 312 GLN A C 1
ATOM 2534 O O . GLN A 1 312 ? -5.107 -15.658 -17.198 1.00 86.38 312 GLN A O 1
ATOM 2539 N N . PRO A 1 313 ? -6.862 -14.687 -16.203 1.00 91.31 313 PRO A N 1
ATOM 2540 C CA . PRO A 1 313 ? -7.657 -13.557 -15.726 1.00 91.31 313 PRO A CA 1
ATOM 2541 C C . PRO A 1 313 ? -7.204 -13.031 -14.354 1.00 91.31 313 PRO A C 1
ATOM 2543 O O . PRO A 1 313 ? -6.861 -13.806 -13.467 1.00 91.31 313 PRO A O 1
ATOM 2546 N N . LEU A 1 314 ? -7.295 -11.712 -14.155 1.00 89.94 314 LEU A N 1
ATOM 2547 C CA . LEU A 1 314 ? -6.983 -11.057 -12.878 1.00 89.94 314 LEU A CA 1
ATOM 2548 C C . LEU A 1 314 ? -8.139 -11.160 -11.864 1.00 89.94 314 LEU A C 1
ATOM 2550 O O . LEU A 1 314 ? -7.924 -11.063 -10.652 1.00 89.94 314 LEU A O 1
ATOM 2554 N N . PHE A 1 315 ? -9.368 -11.351 -12.349 1.00 93.19 315 PHE A N 1
ATOM 2555 C CA . PHE A 1 315 ? -10.576 -11.514 -11.535 1.00 93.19 315 PHE A CA 1
ATOM 2556 C C . PHE A 1 315 ? -11.252 -12.862 -11.830 1.00 93.19 315 PHE A C 1
ATOM 2558 O O . PHE A 1 315 ? -11.297 -13.254 -12.997 1.00 93.19 315 PHE A O 1
ATOM 2565 N N . PRO A 1 316 ? -11.866 -13.532 -10.834 1.00 93.25 316 PRO A N 1
ATOM 2566 C CA . PRO A 1 316 ? -12.530 -14.825 -11.027 1.00 93.25 316 PRO A CA 1
ATOM 2567 C C . PRO A 1 316 ? -13.562 -14.854 -12.161 1.00 93.25 316 PRO A C 1
ATOM 2569 O O . PRO A 1 316 ? -13.627 -15.823 -12.908 1.00 93.25 316 PRO A O 1
ATOM 2572 N N . ASN A 1 317 ? -14.333 -13.773 -12.321 1.00 93.38 317 ASN A N 1
ATOM 2573 C CA . ASN A 1 317 ? -15.411 -13.662 -13.311 1.00 93.38 317 ASN A CA 1
ATOM 2574 C C . ASN A 1 317 ? -15.038 -12.769 -14.509 1.00 93.38 317 ASN A C 1
ATOM 2576 O O . ASN A 1 317 ? -15.911 -12.174 -15.144 1.00 93.38 317 ASN A O 1
ATOM 2580 N N . GLN A 1 318 ? -13.744 -12.606 -14.795 1.00 93.75 318 GLN A N 1
ATOM 2581 C CA . GLN A 1 318 ? -13.287 -11.836 -15.950 1.00 93.75 318 GLN A CA 1
ATOM 2582 C C . GLN A 1 318 ? -13.641 -12.576 -17.254 1.00 93.75 318 GLN A C 1
ATOM 2584 O O . GLN A 1 318 ? -13.264 -13.739 -17.401 1.00 93.75 318 GLN A O 1
ATOM 2589 N N . PRO A 1 319 ? -14.335 -11.936 -18.218 1.00 94.56 319 PRO A N 1
ATOM 2590 C CA . PRO A 1 319 ? -14.619 -12.566 -19.505 1.00 94.56 319 PRO A CA 1
ATOM 2591 C C . PRO A 1 319 ? -13.332 -12.925 -20.254 1.00 94.56 319 PRO A C 1
ATOM 2593 O O . PRO A 1 319 ? -12.395 -12.135 -20.269 1.00 94.56 319 PRO A O 1
ATOM 2596 N N . GLU A 1 320 ? -13.322 -14.064 -20.947 1.00 89.25 320 GLU A N 1
ATOM 2597 C CA . GLU A 1 320 ? -12.133 -14.593 -21.640 1.00 89.25 320 GLU A CA 1
ATOM 2598 C C . GLU A 1 320 ? -11.535 -13.620 -22.674 1.00 89.25 320 GLU A C 1
ATOM 2600 O O . GLU A 1 320 ? -10.324 -13.505 -22.811 1.00 89.25 320 GLU A O 1
ATOM 2605 N N . HIS A 1 321 ? -12.383 -12.845 -23.358 1.00 90.31 321 HIS A N 1
ATOM 2606 C CA . HIS A 1 321 ? -11.972 -11.845 -24.352 1.00 90.31 321 HIS A CA 1
ATOM 2607 C C . HIS A 1 321 ? -11.573 -10.487 -23.742 1.00 90.31 321 HIS A C 1
ATOM 2609 O O . HIS A 1 321 ? -11.389 -9.510 -24.471 1.00 90.31 321 HIS A O 1
ATOM 2615 N N . VAL A 1 322 ? -11.527 -10.380 -22.413 1.00 92.44 322 VAL A N 1
ATOM 2616 C CA . VAL A 1 322 ? -11.180 -9.156 -21.688 1.00 92.44 322 VAL A CA 1
ATOM 2617 C C . VAL A 1 322 ? -9.832 -9.341 -21.014 1.00 92.44 322 VAL A C 1
ATOM 2619 O O . VAL A 1 322 ? -9.601 -10.347 -20.354 1.00 92.44 322 VAL A O 1
ATOM 2622 N N . GLN A 1 323 ? -8.970 -8.337 -21.128 1.00 91.06 323 GLN A N 1
ATOM 2623 C CA . GLN A 1 323 ? -7.660 -8.306 -20.484 1.00 91.06 323 GLN A CA 1
ATOM 2624 C C . GLN A 1 323 ? -7.525 -7.056 -19.615 1.00 91.06 323 GLN A C 1
ATOM 2626 O O . GLN A 1 323 ? -8.057 -5.992 -19.960 1.00 91.06 323 GLN A O 1
ATOM 2631 N N . VAL A 1 324 ? -6.831 -7.192 -18.484 1.00 90.44 324 VAL A N 1
ATOM 2632 C CA . VAL A 1 324 ? -6.658 -6.131 -17.487 1.00 90.44 324 VAL A CA 1
ATOM 2633 C C . VAL A 1 324 ? -5.195 -5.981 -17.088 1.00 90.44 324 VAL A C 1
ATOM 2635 O O . VAL A 1 324 ? -4.550 -6.973 -16.764 1.00 90.44 324 VAL A O 1
ATOM 2638 N N . PHE A 1 325 ? -4.702 -4.747 -17.057 1.00 87.12 325 PHE A N 1
ATOM 2639 C CA . PHE A 1 325 ? -3.398 -4.380 -16.506 1.00 87.12 325 PHE A CA 1
ATOM 2640 C C . PHE A 1 325 ? -3.464 -2.996 -15.858 1.00 87.12 325 PHE A C 1
ATOM 2642 O O . PHE A 1 325 ? -4.419 -2.246 -16.171 1.00 87.12 325 PHE A O 1
#

pLDDT: mean 71.67, std 22.56, range [20.94, 97.75]

Secondary structure (DSSP, 8-state):
--------PPPTT--EE--S------SS------S----------------S-SS----HHHHHHHHHHHHS-TGGGGTTS--BHHHHS-TTGGGSHHHHHHHHHHT--TTSBHHHHHHHHHHHGGGHHHHTTTTT-PPPSS-HIIIIIHHHHHHHHHTTPEE--S-EEEEEEEEGGGTT-EEEEEEEESSSSEEEEE--TT---------TTTT-------TTS------------TTTTTGGG---GGG--THHHHS-HHHH-------EES-THHHHHHHHHH---TTS--EEE-TTSTT--EEE-PPSPSSTT--TT-EE-

InterPro domains:
  IPR010354 Oleate hydratase [PF06100] (65-325)
  IPR010354 Oleate hydratase [PTHR37417] (72-325)
  IPR036188 FAD/NAD(P)-binding domain superfamily [G3DSA:3.50.50.60] (84-294)
  IPR036188 FAD/NAD(P)-binding domain superfamily [SSF51905] (125-223)

Sequence (325 aa):
MASGTGSTSIRPGNWLLVGYWLIVELGVVPGAMGPGCCSQPIVGSRHALKGDYLETGLVFPMKHPLFGVMFQEESNCHFQNIHLCKEFFGEGFFKTTFWIVWSTTFGFQPCHSVAEFRRCLHRFYNDFDELKHCSILDRTRFNHHESIVVPITHVLQHEGVGFRFHTKVTDIVTDPTYDHRHVSTIRYIENGPEKIIEVGQNDIVIVSLGSVMSGSTRILRRWNQWAQKTTSTRTGYYGWNWRQKMPNSEFGNAYNFCMRMSESRLESFTVTLRNPTFFNRFIDLTDDEPYTGALVTLKDSNWLFSLSIPHQPLFPNQPEHVQVF

Foldseek 3Di:
DDDDPPAPADPPPADADDDDDPPPPPLDDPPDDDDDDDDDDDDDDDDWDPDVLVDQQDDPVNVVLVVVLQPDDLVCLPPPVDFFQPSSGPPSNCLTSNNLLVCLSRVDDRRHGSSVVNVCCVVCVVVSVVSSVVQPDDDAPAPCCVRPVVVVVVVCVVVVHDYDPQKAFQAFDADVVVVSPHTQWTWIDRPDDIDIHGADPPHDDDDDQADLCPPPDDDDDDPPDDDDPDPPPCLDPRRHNHVVPRPDCVVPDPCVPSVPCVNSDDDDDKDKDLDCVVVVVVCVNGVDHLDSFDFDFPSPDPVRDTDTRHHPPNDPPDDPSMGMD

Organism: NCBI:txid1160497

Radius of gyration: 24.0 Å; chains: 1; bounding box: 75×48×65 Å